Protein AF-A0A1V5W4Y0-F1 (afdb_monomer)

pLDDT: mean 86.11, std 16.87, range [37.19, 98.62]

Radius of gyration: 20.45 Å; Cα contacts (8 Å, |Δi|>4): 404; chains: 1; bounding box: 62×49×59 Å

Foldseek 3Di:
DPPPPPVVVVVVVVVVVVVVVVLVVVLVVPFDDFDPLLVPDDWFKDWAKAWDWDQDPVVRDTDTDIDGPLVCLVSDDLLVLLVLLLVCLPAPQQWDAPDPDQDPVSQRTQHPSCVSNVQGHFLHPSSLVSNCNACVVEPVSNVSSVPRDRDHPPDQWDKHWHTWMWGDDNQKIKIKTWIWIARNVVRFIWIKIKIWIWGQDSSHIYTPDIDIDGDDTPDD

Secondary structure (DSSP, 8-state):
--SSSHHHHHHHHHHHHHHHHHHHHHHHHS-----HHHHH--SEEEEEEEEEEEEETTTTEEEEEEEE-HHHHHH--HHHHHHHHHHHHHH--SEEESSSS--TTS--EEEHHHHHTT--STT-HHHHHHHHHHTTT-HHHHHHHHT-----TTSSEEEEEEEEEEEEETTEEEEEEEEEEEETTTTEEEEEEEEEEEEEETTEEEEEEEEEEE------

Structure (mmCIF, N/CA/C/O backbone):
data_AF-A0A1V5W4Y0-F1
#
_entry.id   AF-A0A1V5W4Y0-F1
#
loop_
_atom_site.group_PDB
_atom_site.id
_atom_site.type_symbol
_atom_site.label_atom_id
_atom_site.label_alt_id
_atom_site.label_comp_id
_atom_site.label_asym_id
_atom_site.label_entity_id
_atom_site.label_seq_id
_atom_site.pdbx_PDB_ins_code
_atom_site.Cartn_x
_atom_site.Cartn_y
_atom_site.Cartn_z
_atom_site.occupancy
_atom_site.B_iso_or_equiv
_atom_site.auth_seq_id
_atom_site.auth_comp_id
_atom_site.auth_asym_id
_atom_site.auth_atom_id
_atom_site.pdbx_PDB_model_num
ATOM 1 N N . MET A 1 1 ? 41.479 29.644 25.446 1.00 44.38 1 MET A N 1
ATOM 2 C CA . MET A 1 1 ? 40.491 29.099 24.484 1.00 44.38 1 MET A CA 1
ATOM 3 C C . MET A 1 1 ? 40.122 27.654 24.845 1.00 44.38 1 MET A C 1
ATOM 5 O O . MET A 1 1 ? 40.657 26.736 24.246 1.00 44.38 1 MET A O 1
ATOM 9 N N . LYS A 1 2 ? 39.262 27.419 25.849 1.00 43.03 2 LYS A N 1
ATOM 10 C CA . LYS A 1 2 ? 38.793 26.055 26.204 1.00 43.03 2 LYS A CA 1
ATOM 11 C C . LYS A 1 2 ? 37.291 25.949 26.533 1.00 43.03 2 LYS A C 1
ATOM 13 O O . LYS A 1 2 ? 36.827 24.865 26.844 1.00 43.03 2 LYS A O 1
ATOM 18 N N . TYR A 1 3 ? 36.520 27.032 26.397 1.00 46.69 3 TYR A N 1
ATOM 19 C CA . TYR A 1 3 ? 35.111 27.073 26.830 1.00 46.69 3 TYR A CA 1
ATOM 20 C C . TYR A 1 3 ? 34.082 27.287 25.706 1.00 46.69 3 TYR A C 1
ATOM 22 O O . TYR A 1 3 ? 32.904 27.445 25.989 1.00 46.69 3 TYR A O 1
ATOM 30 N N . VAL A 1 4 ? 34.485 27.262 24.429 1.00 46.62 4 VAL A N 1
ATOM 31 C CA . VAL A 1 4 ? 33.562 27.534 23.301 1.00 46.62 4 VAL A CA 1
ATOM 32 C C . VAL A 1 4 ? 32.928 26.256 22.719 1.00 46.62 4 VAL A C 1
ATOM 34 O O . VAL A 1 4 ? 31.901 26.323 22.057 1.00 46.62 4 VAL A O 1
ATOM 37 N N . LEU A 1 5 ? 33.470 25.069 23.017 1.00 41.69 5 LEU A N 1
ATOM 38 C CA . LEU A 1 5 ? 33.004 23.798 22.434 1.00 41.69 5 LEU A CA 1
ATOM 39 C C . LEU A 1 5 ? 31.873 23.097 23.212 1.00 41.69 5 LEU A C 1
ATOM 41 O O . LEU A 1 5 ? 31.189 22.252 22.645 1.00 41.69 5 LEU A O 1
ATOM 45 N N . VAL A 1 6 ? 31.626 23.453 24.478 1.00 42.62 6 VAL A N 1
ATOM 46 C CA . VAL A 1 6 ? 30.608 22.777 25.316 1.00 42.62 6 VAL A CA 1
ATOM 47 C C . VAL A 1 6 ? 29.201 23.352 25.093 1.00 42.62 6 VAL A C 1
ATOM 49 O O . VAL A 1 6 ? 28.209 22.635 25.209 1.00 42.62 6 VAL A O 1
ATOM 52 N N . SER A 1 7 ? 29.090 24.618 24.685 1.00 43.78 7 SER A N 1
ATOM 53 C CA . SER A 1 7 ? 27.792 25.290 24.528 1.00 43.78 7 SER A CA 1
ATOM 54 C C . SER A 1 7 ? 27.042 24.896 23.248 1.00 43.78 7 SER A C 1
ATOM 56 O O . SER A 1 7 ? 25.816 24.937 23.224 1.00 43.78 7 SER A O 1
ATOM 58 N N . ILE A 1 8 ? 27.746 24.473 22.191 1.00 44.75 8 ILE A N 1
ATOM 59 C CA . ILE A 1 8 ? 27.121 24.126 20.900 1.00 44.75 8 ILE A CA 1
ATOM 60 C C . ILE A 1 8 ? 26.397 22.770 20.979 1.00 44.75 8 ILE A C 1
ATOM 62 O O . ILE A 1 8 ? 25.312 22.620 20.423 1.00 44.75 8 ILE A O 1
ATOM 66 N N . VAL A 1 9 ? 26.926 21.806 21.741 1.00 45.94 9 VAL A N 1
ATOM 67 C CA . VAL A 1 9 ? 26.310 20.472 21.890 1.00 45.94 9 VAL A CA 1
ATOM 68 C C . VAL A 1 9 ? 24.985 20.544 22.667 1.00 45.94 9 VAL 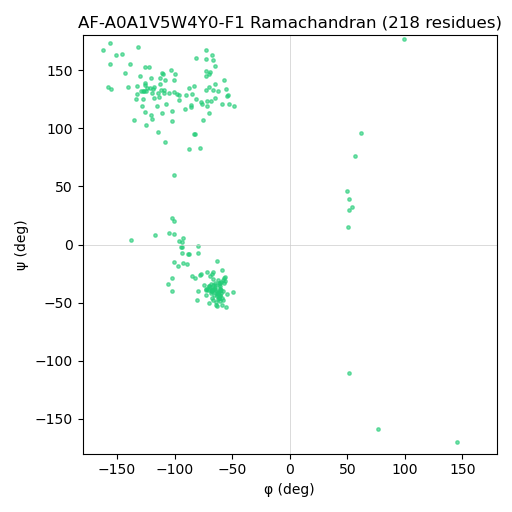A C 1
ATOM 70 O O . VAL A 1 9 ? 24.034 19.835 22.341 1.00 45.94 9 VAL A O 1
ATOM 73 N N . PHE A 1 10 ? 24.876 21.454 23.640 1.00 42.06 10 PHE A N 1
ATOM 74 C C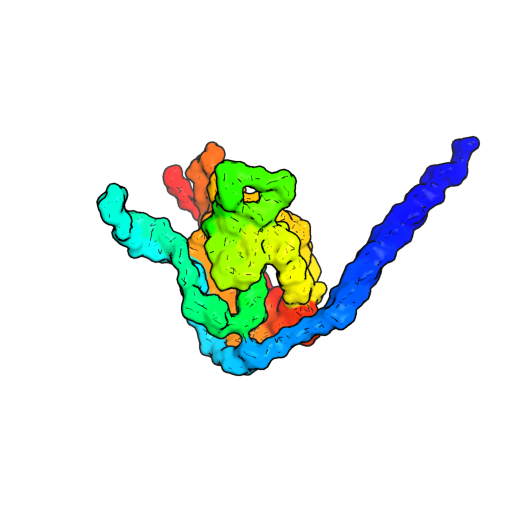A . PHE A 1 10 ? 23.656 21.624 24.437 1.00 42.06 10 PHE A CA 1
ATOM 75 C C . PHE A 1 10 ? 22.508 22.272 23.644 1.00 42.06 10 PHE A C 1
ATOM 77 O O . PHE A 1 10 ? 21.359 21.851 23.771 1.00 42.06 10 PHE A O 1
ATOM 84 N N . PHE A 1 11 ? 22.800 23.246 22.775 1.00 42.38 11 PHE A N 1
ATOM 85 C CA . PHE A 1 11 ? 21.768 23.900 21.959 1.00 42.38 11 PHE A CA 1
ATOM 86 C C . PHE A 1 11 ? 21.197 22.985 20.863 1.00 42.38 11 PHE A C 1
ATOM 88 O O . PHE A 1 11 ? 19.991 23.021 20.614 1.00 42.38 11 PHE A O 1
ATOM 95 N N . VAL A 1 12 ? 22.016 22.113 20.261 1.00 48.22 12 VAL A N 1
ATOM 96 C CA . VAL A 1 12 ? 21.542 21.146 19.250 1.00 48.22 12 VAL A CA 1
ATOM 97 C C . VAL A 1 12 ? 20.634 20.078 19.881 1.00 48.22 12 VAL A C 1
ATOM 99 O O . VAL A 1 12 ? 19.587 19.754 19.318 1.00 48.22 12 VAL A O 1
ATOM 102 N N . GLY A 1 13 ? 20.966 19.592 21.085 1.00 45.94 13 GLY A N 1
ATOM 103 C CA . GLY A 1 13 ? 20.140 18.616 21.809 1.00 45.94 13 GLY A CA 1
ATOM 104 C C . GLY A 1 13 ? 18.767 19.156 22.232 1.00 45.94 13 GLY A C 1
ATOM 105 O O . GLY A 1 13 ? 17.765 18.443 22.155 1.00 45.94 13 GLY A O 1
ATOM 106 N N . ILE A 1 14 ? 18.687 20.432 22.626 1.00 49.59 14 ILE A N 1
ATOM 107 C CA . ILE A 1 14 ? 17.418 21.073 23.010 1.00 49.59 14 ILE A CA 1
ATOM 108 C C . ILE A 1 14 ? 16.536 21.332 21.777 1.00 49.59 14 ILE A C 1
ATOM 110 O O . ILE A 1 14 ? 15.323 21.125 21.842 1.00 49.59 14 ILE A O 1
ATOM 114 N N . ALA A 1 15 ? 17.126 21.726 20.643 1.00 51.34 15 ALA A N 1
ATOM 115 C CA . ALA A 1 15 ? 16.387 22.008 19.412 1.00 51.34 15 ALA A CA 1
ATOM 116 C C . ALA A 1 15 ? 15.765 20.747 18.776 1.00 51.34 15 ALA A C 1
ATOM 118 O O . ALA A 1 15 ? 14.600 20.787 18.373 1.00 51.34 15 ALA A O 1
ATOM 119 N N . CYS A 1 16 ? 16.487 19.615 18.740 1.00 50.47 16 CYS A N 1
ATOM 120 C CA . CYS A 1 16 ? 15.921 18.335 18.281 1.00 50.47 16 CYS A CA 1
ATOM 121 C C . CYS A 1 16 ? 14.748 17.888 19.167 1.00 50.47 16 CYS A C 1
ATOM 123 O O . CYS A 1 16 ? 13.670 17.580 18.662 1.00 50.47 16 CYS A O 1
ATOM 125 N N . ASN A 1 17 ? 14.913 17.967 20.490 1.00 46.47 17 ASN A N 1
ATOM 126 C CA . ASN A 1 17 ? 13.897 17.549 21.459 1.00 46.47 17 ASN A CA 1
ATOM 127 C C . ASN A 1 17 ? 12.634 18.440 21.406 1.00 46.47 17 ASN A C 1
ATOM 129 O O . ASN A 1 17 ? 11.512 17.964 21.556 1.00 46.47 17 ASN A O 1
ATOM 133 N N . GLN A 1 18 ? 12.778 19.743 21.133 1.00 53.84 18 GLN A N 1
ATOM 134 C CA . GLN A 1 18 ? 11.627 20.633 20.931 1.00 53.84 18 GLN A CA 1
ATOM 135 C C . GLN A 1 18 ? 10.869 20.354 19.626 1.00 53.84 18 GLN A C 1
ATOM 137 O O . GLN A 1 18 ? 9.642 20.472 19.607 1.00 53.84 18 GLN A O 1
ATOM 142 N N . ARG A 1 19 ? 11.567 19.982 18.545 1.00 50.72 19 ARG A N 1
ATOM 143 C CA . ARG A 1 19 ? 10.934 19.615 17.269 1.00 50.72 19 ARG A CA 1
ATOM 144 C C . ARG A 1 19 ? 10.147 18.313 17.402 1.00 50.72 19 ARG A C 1
ATOM 146 O O . ARG A 1 19 ? 8.989 18.282 17.003 1.00 50.72 19 ARG A O 1
ATOM 153 N N . GLU A 1 20 ? 10.730 17.296 18.032 1.00 54.22 20 GLU A N 1
ATOM 154 C CA . GLU A 1 20 ? 10.054 16.023 18.320 1.00 54.22 20 GLU A CA 1
ATOM 155 C C . GLU A 1 20 ? 8.817 16.221 19.205 1.00 54.22 20 GLU A C 1
ATOM 157 O O . GLU A 1 20 ? 7.745 15.720 18.877 1.00 54.22 20 GLU A O 1
ATOM 162 N N . ARG A 1 21 ? 8.909 17.039 20.265 1.00 49.28 21 ARG A N 1
ATOM 163 C CA . ARG A 1 21 ? 7.751 17.360 21.120 1.00 49.28 21 ARG A CA 1
ATOM 164 C C . ARG A 1 21 ? 6.663 18.154 20.404 1.00 49.28 21 ARG A C 1
ATOM 166 O O . ARG A 1 21 ? 5.487 17.914 20.656 1.00 49.28 21 ARG A O 1
ATOM 173 N N . LYS A 1 22 ? 7.020 19.097 19.524 1.00 47.84 22 LYS A N 1
ATOM 174 C CA . LYS A 1 22 ? 6.032 19.836 18.719 1.00 47.84 22 LYS A CA 1
ATOM 175 C C . LYS A 1 22 ? 5.313 18.919 17.736 1.00 47.84 22 LYS A C 1
ATOM 177 O O . LYS A 1 22 ? 4.097 19.003 17.640 1.00 47.84 22 LYS A O 1
ATOM 182 N N . VAL A 1 23 ? 6.040 18.032 17.055 1.00 57.44 23 VAL A N 1
ATOM 183 C CA . VAL A 1 23 ? 5.442 17.027 16.163 1.00 57.44 23 VAL A CA 1
ATOM 184 C C . VAL A 1 23 ? 4.531 16.089 16.956 1.00 57.44 23 VAL A C 1
ATOM 186 O O . VAL A 1 23 ? 3.381 15.907 16.574 1.00 57.44 23 VAL A O 1
ATOM 189 N N . ALA A 1 24 ? 4.984 15.586 18.107 1.00 54.28 24 ALA A N 1
ATOM 190 C CA . ALA A 1 24 ? 4.176 14.735 18.978 1.00 54.28 24 ALA A CA 1
ATOM 191 C C . ALA A 1 24 ? 2.901 15.433 19.487 1.00 54.28 24 ALA A C 1
ATOM 193 O O . ALA A 1 24 ? 1.845 14.813 19.512 1.00 54.28 24 ALA A O 1
ATOM 194 N N . ASN A 1 25 ? 2.964 16.720 19.849 1.00 51.91 25 ASN A N 1
ATOM 195 C CA . ASN A 1 25 ? 1.789 17.479 20.293 1.00 51.91 25 ASN A CA 1
ATOM 196 C C . ASN A 1 25 ? 0.809 17.792 19.150 1.00 51.91 25 ASN A C 1
ATOM 198 O O . ASN A 1 25 ? -0.392 17.675 19.358 1.00 51.91 25 ASN A O 1
ATOM 202 N N . ILE A 1 26 ? 1.298 18.126 17.950 1.00 55.09 26 ILE A N 1
ATOM 203 C CA . ILE A 1 26 ? 0.446 18.353 16.7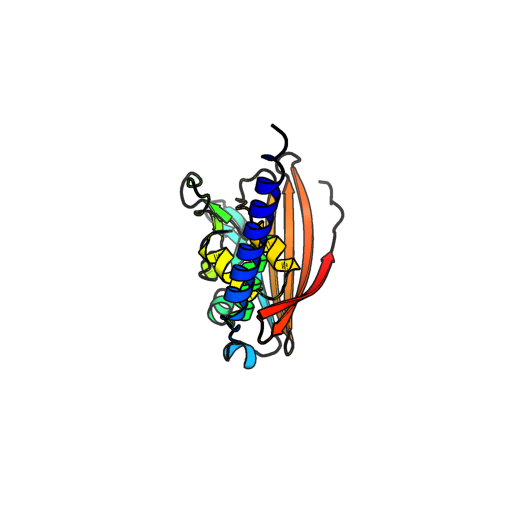67 1.00 55.09 26 ILE A CA 1
ATOM 204 C C . ILE A 1 26 ? -0.273 17.057 16.357 1.00 55.09 26 ILE A C 1
ATOM 206 O O . ILE A 1 26 ? -1.454 17.086 16.017 1.00 55.09 26 ILE A O 1
ATOM 210 N N . LEU A 1 27 ? 0.406 15.909 16.447 1.00 54.53 27 LEU A N 1
ATOM 211 C CA . LEU A 1 27 ? -0.210 14.595 16.231 1.00 54.53 27 LEU A CA 1
ATOM 212 C C . LEU A 1 27 ? -1.237 14.249 17.324 1.00 54.53 27 LEU A C 1
ATOM 214 O O . LEU A 1 27 ? -2.216 13.569 17.043 1.00 54.53 27 LEU A O 1
ATOM 218 N N . ARG A 1 28 ? -1.061 14.752 18.554 1.00 53.19 28 ARG A N 1
ATOM 219 C CA . ARG A 1 28 ? -1.989 14.524 19.676 1.00 53.19 28 ARG A CA 1
ATOM 220 C C . ARG A 1 28 ? -3.262 15.371 19.621 1.00 53.19 28 ARG A C 1
ATOM 222 O O . ARG A 1 28 ? -4.256 14.983 20.228 1.00 53.19 28 ARG A O 1
ATOM 229 N N . GLU A 1 29 ? -3.231 16.527 18.960 1.00 55.72 29 GLU A N 1
ATOM 230 C CA . GLU A 1 29 ? -4.389 17.428 18.844 1.00 55.72 29 GLU A CA 1
ATOM 231 C C . GLU A 1 29 ? -5.360 17.011 17.728 1.00 55.72 29 GLU A C 1
ATOM 233 O O . GLU A 1 29 ? -6.567 17.208 17.862 1.00 55.72 29 GLU A O 1
ATOM 238 N N . ASN A 1 30 ? -4.875 16.351 16.673 1.00 62.25 30 ASN A N 1
ATOM 239 C CA . ASN A 1 30 ? -5.730 15.786 15.630 1.00 62.25 30 ASN A CA 1
ATOM 240 C C . ASN A 1 30 ? -6.169 14.367 16.001 1.00 62.25 30 ASN A C 1
ATOM 242 O O . ASN A 1 30 ? -5.590 13.387 15.538 1.00 62.25 30 ASN A O 1
ATOM 246 N N . LYS A 1 31 ? -7.216 14.256 16.829 1.00 74.81 31 LYS A N 1
ATOM 247 C CA . LYS A 1 31 ? -7.849 12.961 17.116 1.00 74.81 31 LYS A CA 1
ATOM 248 C C . LYS A 1 31 ? -8.249 12.288 15.796 1.00 74.81 31 LYS A C 1
ATOM 250 O O . LYS A 1 31 ? -8.915 12.905 14.960 1.00 74.81 31 LYS A O 1
ATOM 255 N N . PHE A 1 32 ? -7.841 11.036 15.607 1.00 90.19 32 PHE A N 1
ATOM 256 C CA . PHE A 1 32 ? -8.244 10.253 14.447 1.00 90.19 32 PHE A CA 1
ATOM 257 C C . PHE A 1 32 ? -9.767 10.073 14.454 1.00 90.19 32 PHE A C 1
ATOM 259 O O . PHE A 1 32 ? -10.365 9.753 15.486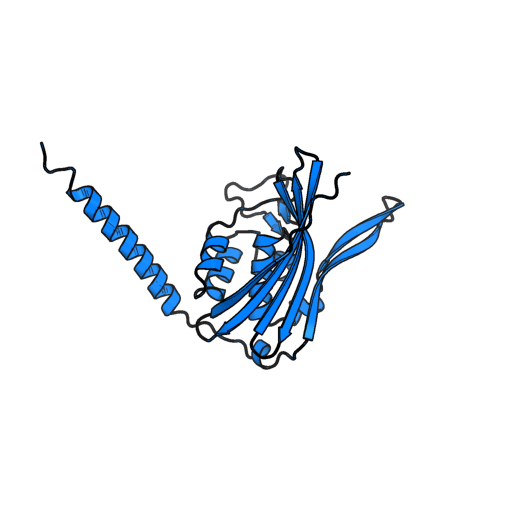 1.00 90.19 32 PHE A O 1
ATOM 266 N N . VAL A 1 33 ? -10.412 10.322 13.314 1.00 92.38 33 VAL A N 1
ATOM 267 C CA . VAL A 1 33 ? -11.872 10.246 13.200 1.00 92.38 33 VAL A CA 1
ATOM 268 C C . VAL A 1 33 ? -12.244 8.946 12.506 1.00 92.38 33 VAL A C 1
ATOM 270 O O . VAL A 1 33 ? -12.099 8.825 11.293 1.00 92.38 33 VAL A O 1
ATOM 273 N N . ILE A 1 34 ? -12.764 7.996 13.284 1.00 93.62 34 ILE A N 1
ATOM 274 C CA . ILE A 1 34 ? -13.310 6.748 12.748 1.00 93.62 34 ILE A CA 1
ATOM 275 C C . ILE A 1 34 ? -14.587 7.060 11.967 1.00 93.62 34 ILE A C 1
ATOM 277 O O . ILE A 1 34 ? -15.542 7.628 12.508 1.00 93.62 34 ILE A O 1
ATOM 281 N N . SER A 1 35 ? -14.617 6.666 10.701 1.00 95.50 35 SER A N 1
ATOM 282 C CA . SER A 1 35 ? -15.727 6.926 9.800 1.00 95.50 35 SER A CA 1
ATOM 283 C C . SER A 1 35 ? -16.948 6.063 10.133 1.00 95.50 35 SER A C 1
ATOM 285 O O . SER A 1 35 ? -16.841 4.887 10.481 1.00 95.50 35 SER A O 1
ATOM 287 N N . GLU A 1 36 ? -18.153 6.616 9.959 1.00 95.06 36 GLU A N 1
ATOM 288 C CA . GLU A 1 36 ? -19.393 5.821 10.038 1.00 95.06 36 GLU A CA 1
ATOM 289 C C . GLU A 1 36 ? -19.403 4.695 9.001 1.00 95.06 36 GLU A C 1
ATOM 291 O O . GLU A 1 36 ? -19.896 3.598 9.249 1.00 95.06 36 GLU A O 1
ATOM 296 N N . LYS A 1 37 ? -18.776 4.941 7.850 1.00 94.38 37 LYS A N 1
ATOM 297 C CA . LYS A 1 37 ? -18.643 3.963 6.777 1.00 94.38 37 LYS A CA 1
ATOM 298 C C . LYS A 1 37 ? -17.891 2.713 7.227 1.00 94.38 37 LYS A C 1
ATOM 300 O O . LYS A 1 37 ? -18.348 1.617 6.944 1.00 94.38 37 LYS A O 1
ATOM 305 N N . TRP A 1 38 ? -16.801 2.875 7.974 1.00 94.25 38 TRP A N 1
ATOM 306 C CA . TRP A 1 38 ? -16.052 1.763 8.554 1.00 94.25 38 TRP A CA 1
ATOM 307 C C . TRP A 1 38 ? -16.866 0.964 9.577 1.00 94.25 38 TRP A C 1
ATOM 309 O O . TRP A 1 38 ? -16.805 -0.268 9.602 1.00 94.25 38 TRP A O 1
ATOM 319 N N . LYS A 1 39 ? -17.658 1.658 10.405 1.00 92.25 39 LYS A N 1
ATOM 320 C CA . LYS A 1 39 ? -18.517 1.026 11.422 1.00 92.25 39 LYS A CA 1
ATOM 321 C C . LYS A 1 39 ? -19.619 0.170 10.796 1.00 92.25 39 LYS A C 1
ATOM 323 O O . LYS A 1 39 ? -19.982 -0.852 11.368 1.00 92.25 39 LYS A O 1
ATOM 328 N N . MET A 1 40 ? -20.138 0.589 9.642 1.00 91.69 40 MET A N 1
ATOM 329 C CA . MET A 1 40 ? -21.180 -0.122 8.893 1.00 91.69 40 MET A CA 1
ATOM 330 C C . MET A 1 40 ? -20.629 -1.165 7.909 1.00 91.69 40 MET A C 1
ATOM 332 O O . MET A 1 40 ? -21.410 -1.895 7.307 1.00 91.69 40 MET A O 1
ATOM 336 N N . GLU A 1 41 ? -19.312 -1.219 7.697 1.00 91.31 41 GLU A N 1
ATOM 337 C CA . GLU A 1 41 ? -18.701 -2.124 6.723 1.00 91.31 41 GLU A CA 1
ATOM 338 C C . GLU A 1 41 ? -18.760 -3.576 7.211 1.00 91.31 41 GLU A C 1
ATOM 340 O O . GLU A 1 41 ? -18.192 -3.919 8.257 1.00 91.31 41 GLU A O 1
ATOM 345 N N . GLU A 1 42 ? -19.439 -4.415 6.429 1.00 92.12 42 GLU A N 1
ATOM 346 C CA . GLU A 1 42 ? -19.588 -5.845 6.684 1.00 92.12 42 GLU A CA 1
ATOM 347 C C . GLU A 1 42 ? -18.258 -6.601 6.561 1.00 92.12 42 GLU A C 1
ATOM 349 O O . GLU A 1 42 ? -17.315 -6.164 5.897 1.00 92.12 42 GLU A O 1
ATOM 354 N N . ASP A 1 43 ? -18.200 -7.773 7.192 1.00 95.69 43 ASP A N 1
ATOM 355 C CA . ASP A 1 43 ? -17.057 -8.673 7.076 1.00 95.69 43 ASP A CA 1
ATOM 356 C C . ASP A 1 43 ? -17.022 -9.281 5.672 1.00 95.69 43 ASP A C 1
ATOM 358 O O . ASP A 1 43 ? -17.892 -10.061 5.285 1.00 95.69 43 ASP A O 1
ATOM 362 N N . THR A 1 44 ? -16.007 -8.919 4.896 1.00 96.69 44 THR A N 1
ATOM 363 C CA . THR A 1 44 ? -15.864 -9.350 3.506 1.00 96.69 44 THR A CA 1
ATOM 364 C C . THR A 1 44 ? -14.432 -9.143 3.022 1.00 96.69 44 THR A C 1
ATOM 366 O O . THR A 1 44 ? -13.631 -8.458 3.665 1.00 96.69 44 THR A O 1
ATOM 369 N N . ILE A 1 45 ? -14.104 -9.732 1.876 1.00 97.50 45 ILE A N 1
ATOM 370 C CA . ILE A 1 45 ? -12.817 -9.579 1.206 1.00 97.50 45 ILE A CA 1
ATOM 371 C C . ILE A 1 45 ? -13.012 -8.971 -0.177 1.00 97.50 45 ILE A C 1
ATOM 373 O O . ILE A 1 45 ? -13.789 -9.463 -0.994 1.00 97.50 45 ILE A O 1
ATOM 377 N N . TYR A 1 46 ? -12.237 -7.932 -0.460 1.00 97.88 46 TYR A N 1
ATOM 378 C CA . TYR A 1 46 ? -12.180 -7.313 -1.772 1.00 97.88 46 TYR A CA 1
ATOM 379 C C . TYR A 1 46 ? -10.807 -7.536 -2.384 1.00 97.88 46 TYR A C 1
ATOM 381 O O . TYR A 1 46 ? -9.781 -7.190 -1.796 1.00 97.88 46 TYR A O 1
ATOM 389 N N . THR A 1 47 ? -10.788 -8.076 -3.602 1.00 98.12 47 THR A N 1
ATOM 390 C CA . THR A 1 47 ? -9.619 -7.934 -4.472 1.00 98.12 47 THR A CA 1
ATOM 391 C C . THR A 1 47 ? -9.643 -6.518 -5.035 1.00 98.12 47 THR A C 1
ATOM 393 O O . THR A 1 47 ? -10.626 -6.107 -5.658 1.00 98.12 47 THR A O 1
ATOM 396 N N . VAL A 1 48 ? -8.584 -5.763 -4.758 1.00 97.62 48 VAL A N 1
ATOM 397 C CA . VAL A 1 48 ? -8.497 -4.328 -5.052 1.00 97.62 48 VAL A CA 1
ATOM 398 C C . VAL A 1 48 ? -7.653 -4.070 -6.281 1.00 97.62 48 VAL A C 1
ATOM 400 O O . VAL A 1 48 ? -8.006 -3.218 -7.086 1.00 97.62 48 VAL A O 1
ATOM 403 N N . LEU A 1 49 ? -6.553 -4.798 -6.428 1.00 96.94 49 LEU A N 1
ATOM 404 C CA . LEU A 1 49 ? -5.649 -4.671 -7.558 1.00 96.94 49 LEU A CA 1
ATOM 405 C C . LEU A 1 49 ? -5.178 -6.062 -7.964 1.00 96.94 49 LEU A C 1
ATOM 407 O O . LEU A 1 49 ? -4.874 -6.882 -7.099 1.00 96.94 49 LEU A O 1
ATOM 411 N N . TYR A 1 50 ? -5.174 -6.344 -9.262 1.00 95.62 50 TYR A N 1
ATOM 412 C CA . TYR A 1 50 ? -4.827 -7.654 -9.805 1.00 95.62 50 TYR A CA 1
ATOM 413 C C . TYR A 1 50 ? -4.336 -7.538 -11.248 1.00 95.62 50 TYR A C 1
ATOM 415 O O . TYR A 1 50 ? -4.679 -6.589 -11.953 1.00 95.62 50 TYR A O 1
ATOM 423 N N . LEU A 1 51 ? -3.542 -8.514 -11.688 1.00 91.69 51 LEU A N 1
ATOM 424 C CA . LEU A 1 51 ? -3.190 -8.672 -13.097 1.00 91.69 51 LEU A CA 1
ATOM 425 C C . LEU A 1 51 ? -4.361 -9.290 -13.865 1.00 91.69 51 LEU A C 1
ATOM 427 O O . LEU A 1 51 ? -4.829 -10.386 -13.554 1.00 91.69 51 LEU A O 1
ATOM 431 N N . GLU A 1 52 ? -4.815 -8.583 -14.887 1.00 90.12 52 GLU A N 1
ATOM 432 C CA . GLU A 1 52 ? -5.847 -9.002 -15.820 1.00 90.12 52 GLU A CA 1
ATOM 433 C C . GLU A 1 52 ? -5.219 -9.281 -17.187 1.00 90.12 52 GLU A C 1
ATOM 435 O O . GLU A 1 52 ? -4.432 -8.488 -17.704 1.00 90.12 52 GLU A O 1
ATOM 440 N N . LYS A 1 53 ? -5.576 -10.415 -17.795 1.00 88.94 53 LYS A N 1
ATOM 441 C CA . LYS A 1 53 ? -5.164 -10.742 -19.162 1.00 88.94 53 LYS A CA 1
ATOM 442 C C . LYS A 1 53 ? -6.139 -10.121 -20.144 1.00 88.94 53 LYS A C 1
ATOM 444 O O . LYS A 1 53 ? -7.316 -10.479 -20.149 1.00 88.94 53 LYS A O 1
ATOM 449 N N . LYS A 1 54 ? -5.644 -9.227 -20.995 1.00 89.56 54 LYS A N 1
ATOM 450 C CA . LYS A 1 54 ? -6.446 -8.530 -21.995 1.00 89.56 54 LYS A CA 1
ATOM 451 C C . LYS A 1 54 ? -5.813 -8.671 -23.373 1.00 89.56 54 LYS A C 1
ATOM 453 O O . LYS A 1 54 ? -4.616 -8.458 -23.535 1.00 89.56 54 LYS A O 1
ATOM 458 N N . TRP A 1 55 ? -6.630 -9.033 -24.358 1.00 89.62 55 TRP A N 1
ATOM 459 C CA . TRP A 1 55 ? -6.212 -9.033 -25.756 1.00 89.62 55 TRP A CA 1
ATOM 460 C C . TRP A 1 55 ? -5.921 -7.602 -26.207 1.00 89.62 55 TRP A C 1
ATOM 462 O O . TRP A 1 55 ? -6.779 -6.724 -26.072 1.00 89.62 55 TRP A O 1
ATOM 472 N N . ASP A 1 56 ? -4.729 -7.394 -26.749 1.00 90.69 56 ASP A N 1
ATOM 473 C CA . ASP A 1 56 ? -4.313 -6.161 -27.390 1.00 90.69 56 ASP A CA 1
ATOM 474 C C . ASP A 1 56 ? -4.371 -6.343 -28.910 1.00 90.69 56 ASP A C 1
ATOM 476 O O . ASP A 1 56 ? -3.675 -7.174 -29.498 1.00 90.69 56 ASP A O 1
ATOM 480 N N . SER A 1 57 ? -5.258 -5.586 -29.556 1.00 90.75 57 SER A N 1
ATOM 481 C CA . SER A 1 57 ? -5.480 -5.693 -30.997 1.00 90.75 57 SER A CA 1
ATOM 482 C C . SER A 1 57 ? -4.340 -5.127 -31.838 1.00 90.75 57 SER A C 1
ATOM 484 O O . SER A 1 57 ? -4.223 -5.525 -32.992 1.00 90.75 57 SER A O 1
ATOM 486 N N . GLU A 1 58 ? -3.542 -4.204 -31.295 1.00 92.25 58 GLU A N 1
ATOM 487 C CA . GLU A 1 58 ? -2.421 -3.582 -32.009 1.00 92.25 58 GLU A CA 1
ATOM 488 C C . GLU A 1 58 ? -1.199 -4.502 -32.015 1.00 92.25 58 GLU A C 1
ATOM 490 O O . GLU A 1 58 ? -0.527 -4.634 -33.037 1.00 92.25 58 GLU A O 1
ATOM 495 N N . LEU A 1 59 ? -0.937 -5.182 -30.896 1.00 91.50 59 LEU A N 1
ATOM 496 C CA . LEU A 1 59 ? 0.168 -6.137 -30.778 1.00 91.50 59 LEU A CA 1
ATOM 497 C C . LEU A 1 59 ? -0.195 -7.559 -31.225 1.00 91.50 59 LEU A C 1
ATOM 499 O O . LEU A 1 59 ? 0.694 -8.401 -31.333 1.00 91.50 59 LEU A O 1
ATOM 503 N N . HIS A 1 60 ? -1.476 -7.825 -31.503 1.00 92.44 60 HIS A N 1
ATOM 504 C CA . HIS A 1 60 ? -1.998 -9.160 -31.808 1.00 92.44 60 HIS A CA 1
ATOM 505 C C . HIS A 1 60 ? -1.605 -10.212 -30.755 1.00 92.44 60 HIS A C 1
ATOM 507 O O . HIS A 1 60 ? -1.297 -11.357 -31.094 1.00 92.44 60 HIS A O 1
ATOM 513 N N . ASP A 1 61 ? -1.622 -9.825 -29.478 1.00 93.12 61 ASP A N 1
ATOM 514 C CA . ASP A 1 61 ? -1.236 -10.692 -28.364 1.00 93.12 61 ASP A CA 1
ATOM 515 C C . ASP A 1 61 ? -2.066 -10.399 -27.102 1.00 93.12 61 ASP A C 1
ATOM 517 O O . ASP A 1 61 ? -2.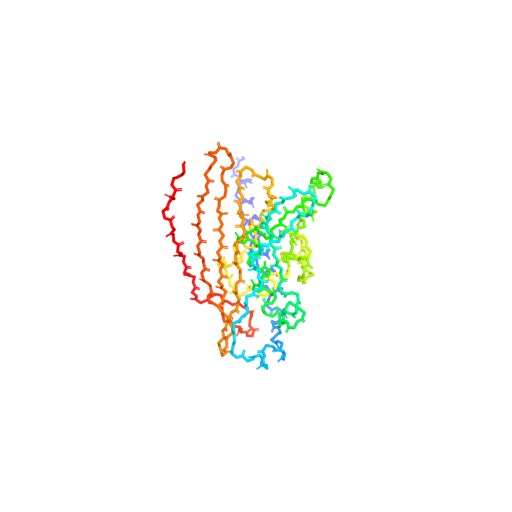738 -9.375 -26.986 1.00 93.12 61 ASP A O 1
ATOM 521 N N . THR A 1 62 ? -2.041 -11.314 -26.134 1.00 89.31 62 THR A N 1
ATOM 522 C CA . THR A 1 62 ? -2.645 -11.117 -24.812 1.00 89.31 62 THR A CA 1
ATOM 523 C C . THR A 1 62 ? -1.623 -10.531 -23.851 1.00 89.31 62 THR A C 1
ATOM 525 O O . THR A 1 62 ? -0.649 -11.190 -23.492 1.00 89.31 62 THR A O 1
ATOM 528 N N . LEU A 1 63 ? -1.886 -9.321 -23.366 1.00 88.19 63 LEU A N 1
ATOM 529 C CA . LEU A 1 63 ? -1.039 -8.642 -22.393 1.00 88.19 63 LEU A CA 1
ATOM 530 C C . LEU A 1 63 ? -1.606 -8.788 -20.982 1.00 88.19 63 LEU A C 1
ATOM 532 O O . LEU A 1 63 ? -2.821 -8.797 -20.774 1.00 88.19 63 LEU A O 1
ATOM 536 N N . GLU A 1 64 ? -0.715 -8.868 -19.999 1.00 86.12 64 GLU A N 1
ATOM 537 C CA . GLU A 1 64 ? -1.078 -8.717 -18.592 1.00 86.12 64 GLU A CA 1
ATOM 538 C C . GLU A 1 64 ? -1.065 -7.232 -18.238 1.00 86.12 64 GLU A C 1
ATOM 540 O O . GLU A 1 64 ? -0.040 -6.560 -18.354 1.00 86.12 64 GLU A O 1
ATOM 545 N N . LYS A 1 65 ? -2.215 -6.719 -17.807 1.00 86.50 65 LYS A N 1
ATOM 546 C CA . LYS A 1 65 ? -2.378 -5.348 -17.340 1.00 86.50 65 LYS A CA 1
ATOM 547 C C . LYS A 1 65 ? -2.797 -5.358 -15.880 1.00 86.50 65 LYS A C 1
ATOM 549 O O . LYS A 1 65 ? -3.683 -6.103 -15.479 1.00 86.50 65 LYS A O 1
ATOM 554 N N . ILE A 1 66 ? -2.177 -4.501 -15.086 1.00 90.12 66 ILE A N 1
ATOM 555 C CA . ILE A 1 66 ? -2.614 -4.234 -13.720 1.00 90.12 66 ILE A CA 1
ATOM 556 C C . ILE A 1 66 ? -3.921 -3.429 -13.733 1.00 90.12 66 ILE A C 1
ATOM 558 O O . ILE A 1 66 ? -4.017 -2.360 -14.339 1.00 90.12 66 ILE A O 1
ATOM 562 N N . THR A 1 67 ? -4.940 -3.967 -13.074 1.00 93.25 67 THR A N 1
ATOM 563 C CA . THR A 1 67 ? -6.293 -3.407 -13.017 1.00 93.25 67 THR A CA 1
ATOM 564 C C . THR A 1 67 ? -6.666 -3.129 -11.562 1.00 93.25 67 THR A C 1
ATOM 566 O O . THR A 1 67 ? -6.305 -3.891 -10.663 1.00 93.25 67 THR A O 1
ATOM 569 N N . VAL A 1 68 ? -7.397 -2.035 -11.326 1.00 95.94 68 VAL A N 1
ATOM 570 C CA . VAL A 1 68 ? -7.937 -1.649 -10.014 1.00 95.94 68 VAL A CA 1
ATOM 571 C C . VAL A 1 68 ? -9.452 -1.856 -9.993 1.00 95.94 68 VAL A C 1
ATOM 573 O O . VAL A 1 68 ? -10.150 -1.595 -10.969 1.00 95.94 68 VAL A O 1
ATOM 576 N N . ASN A 1 69 ? -9.978 -2.330 -8.867 1.00 96.81 69 ASN A N 1
ATOM 577 C CA . ASN A 1 69 ? -11.409 -2.435 -8.609 1.00 96.81 69 ASN A CA 1
ATOM 578 C C . ASN A 1 69 ? -11.984 -1.060 -8.233 1.00 96.81 69 ASN A C 1
ATOM 580 O O . ASN A 1 69 ? -12.135 -0.733 -7.053 1.00 96.81 69 ASN A O 1
ATOM 584 N N . ASP A 1 70 ? -12.301 -0.253 -9.244 1.00 93.88 70 ASP A N 1
ATOM 585 C CA . ASP A 1 70 ? -12.776 1.121 -9.052 1.00 93.88 70 ASP A CA 1
ATOM 586 C C . ASP A 1 70 ? -14.093 1.202 -8.269 1.00 93.88 70 ASP A C 1
ATOM 588 O O . ASP A 1 70 ? -14.277 2.135 -7.485 1.00 93.88 70 ASP A O 1
ATOM 592 N N . ILE A 1 71 ? -14.981 0.209 -8.416 1.00 95.31 71 ILE A N 1
ATOM 593 C CA . ILE A 1 71 ? -16.237 0.138 -7.652 1.00 95.31 71 ILE A CA 1
ATOM 594 C C . ILE A 1 71 ? -15.909 0.110 -6.161 1.00 95.31 71 ILE A C 1
ATOM 596 O O . ILE A 1 71 ? -16.396 0.950 -5.405 1.00 95.31 71 ILE A O 1
ATOM 600 N N . TYR A 1 72 ? -15.027 -0.805 -5.747 1.00 96.25 72 TYR A N 1
ATOM 601 C CA . TYR A 1 72 ? -14.624 -0.877 -4.351 1.00 96.25 72 TYR A CA 1
ATOM 602 C C . TYR A 1 72 ? -13.887 0.387 -3.902 1.00 96.25 72 TYR A C 1
ATOM 604 O O . TYR A 1 72 ? -14.171 0.894 -2.825 1.00 96.25 72 TYR A O 1
ATOM 612 N N . ILE A 1 73 ? -12.986 0.956 -4.707 1.00 96.19 73 ILE A N 1
ATOM 613 C CA . ILE A 1 73 ? -12.275 2.191 -4.331 1.00 96.19 73 ILE A CA 1
ATOM 614 C C . ILE A 1 73 ? -13.247 3.355 -4.074 1.00 96.19 73 ILE A C 1
ATOM 616 O O . ILE A 1 73 ? -13.066 4.124 -3.124 1.00 96.19 73 ILE A O 1
ATOM 620 N N . GLN A 1 74 ? -14.312 3.482 -4.863 1.00 95.00 74 GLN A N 1
ATOM 621 C CA . GLN A 1 74 ? -15.347 4.494 -4.643 1.00 95.00 74 GLN A CA 1
ATOM 622 C C . GLN A 1 74 ? -16.146 4.212 -3.361 1.00 95.00 74 GLN A C 1
ATOM 624 O O . GLN A 1 74 ? -16.445 5.126 -2.583 1.00 95.00 74 GLN A O 1
ATOM 629 N N . THR A 1 75 ? -16.438 2.939 -3.087 1.00 94.81 75 THR A N 1
ATOM 630 C CA . THR A 1 75 ? -17.235 2.516 -1.933 1.00 94.81 75 THR A CA 1
ATOM 631 C C . THR A 1 75 ? -16.419 2.141 -0.696 1.00 94.81 75 THR A C 1
ATOM 633 O O . THR A 1 75 ? -17.028 1.829 0.315 1.00 94.81 75 THR A O 1
ATOM 636 N N . ALA A 1 76 ? -15.093 2.250 -0.694 1.00 96.25 76 ALA A N 1
ATOM 637 C CA . ALA A 1 76 ? -14.257 1.934 0.464 1.00 96.25 76 ALA A CA 1
ATOM 638 C C . ALA A 1 76 ? -14.392 2.994 1.570 1.00 96.25 76 ALA A C 1
ATOM 640 O O . ALA A 1 76 ? -14.634 4.181 1.292 1.00 96.25 76 ALA A O 1
ATOM 641 N N . SER A 1 77 ? -14.238 2.578 2.828 1.00 97.06 77 SER A N 1
ATOM 642 C CA . SER A 1 77 ? -14.063 3.490 3.963 1.00 97.06 77 SER A CA 1
ATOM 643 C C . SER A 1 77 ? -12.744 4.276 3.844 1.00 97.06 77 SER A C 1
ATOM 645 O O . SER A 1 77 ? -11.799 3.802 3.204 1.00 97.06 77 SER A O 1
ATOM 647 N N . PRO A 1 78 ? -12.643 5.485 4.426 1.00 97.12 78 PRO A N 1
ATOM 648 C CA . PRO A 1 78 ? -11.372 6.200 4.547 1.00 97.12 78 PRO A CA 1
ATOM 649 C C . PRO A 1 78 ? -10.242 5.332 5.120 1.00 97.12 78 PRO A C 1
ATOM 651 O O . PRO A 1 78 ? -9.135 5.345 4.593 1.00 97.12 78 PRO A O 1
ATOM 654 N N . GLU A 1 79 ? -10.534 4.512 6.126 1.00 97.50 79 GLU A N 1
ATOM 655 C CA . GLU A 1 79 ? -9.594 3.602 6.778 1.00 97.50 79 GLU A CA 1
ATOM 656 C C . GLU A 1 79 ? -9.022 2.572 5.802 1.00 97.50 79 GLU A C 1
ATOM 658 O O . GLU A 1 79 ? -7.802 2.415 5.703 1.00 97.50 79 GLU A O 1
ATOM 663 N N . ALA A 1 80 ? -9.891 1.918 5.026 1.00 97.94 80 ALA A N 1
ATOM 664 C CA . ALA A 1 80 ? -9.465 1.010 3.969 1.00 97.94 80 ALA A CA 1
ATOM 665 C C . ALA A 1 80 ? -8.601 1.737 2.928 1.00 97.94 80 ALA A C 1
ATOM 667 O O . ALA A 1 80 ? -7.567 1.215 2.511 1.00 97.94 80 ALA A O 1
ATOM 668 N N . LYS A 1 81 ? -8.975 2.964 2.541 1.00 98.06 81 LYS A N 1
ATOM 669 C CA . LYS A 1 81 ? -8.189 3.776 1.601 1.00 98.06 81 LYS A CA 1
ATOM 670 C C . LYS A 1 81 ? -6.799 4.101 2.141 1.00 98.06 81 LYS A C 1
ATOM 672 O O . LYS A 1 81 ? -5.841 3.998 1.384 1.00 98.06 81 LYS A O 1
ATOM 677 N N . TYR A 1 82 ? -6.659 4.447 3.421 1.00 98.25 82 TYR A N 1
ATOM 678 C CA . TYR A 1 82 ? -5.351 4.704 4.035 1.00 98.25 82 TYR A CA 1
ATOM 679 C C . TYR A 1 82 ? -4.460 3.457 4.023 1.00 98.25 82 TYR A C 1
ATOM 681 O O . TYR A 1 82 ? -3.287 3.538 3.661 1.00 98.25 82 TYR A O 1
ATOM 689 N N . ILE A 1 83 ? -5.028 2.290 4.336 1.00 98.44 83 ILE A N 1
ATOM 690 C CA . ILE A 1 83 ? -4.325 1.000 4.283 1.00 98.44 83 ILE A CA 1
ATOM 691 C C . ILE A 1 83 ? -3.875 0.665 2.854 1.00 98.44 83 ILE A C 1
ATOM 693 O O . ILE A 1 83 ? -2.746 0.218 2.643 1.00 98.44 83 ILE A O 1
ATOM 697 N N . LEU A 1 84 ? -4.719 0.925 1.856 1.00 98.38 84 LEU A N 1
ATOM 698 C CA . LEU A 1 84 ? -4.368 0.744 0.446 1.00 98.38 84 LEU A CA 1
ATOM 699 C C . LEU A 1 84 ? -3.322 1.760 -0.033 1.00 98.38 84 LEU A C 1
ATOM 701 O O . LEU A 1 84 ? -2.424 1.401 -0.794 1.00 98.38 84 LEU A O 1
ATOM 705 N N . GLY A 1 85 ? -3.382 3.000 0.453 1.00 97.56 85 GLY A N 1
ATOM 706 C CA . GLY A 1 85 ? -2.344 4.004 0.231 1.00 97.56 85 GLY A CA 1
ATOM 707 C C . GLY A 1 85 ? -0.992 3.526 0.757 1.00 97.56 85 GLY A C 1
ATOM 708 O O . GLY 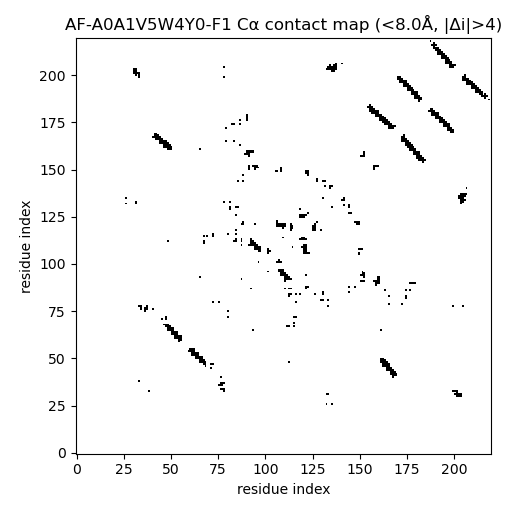A 1 85 ? -0.005 3.545 0.024 1.00 97.56 85 GLY A O 1
ATOM 709 N N . TYR A 1 86 ? -0.955 2.972 1.972 1.00 97.75 86 TYR A N 1
ATOM 710 C CA . TYR A 1 86 ? 0.256 2.370 2.533 1.00 97.75 86 TYR A CA 1
ATOM 711 C C . TYR A 1 86 ? 0.776 1.190 1.693 1.00 97.75 86 TYR A C 1
ATOM 713 O O . TYR A 1 86 ? 1.981 1.078 1.467 1.00 97.75 86 TYR A O 1
ATOM 721 N N . ALA A 1 87 ? -0.111 0.351 1.143 1.00 97.06 87 ALA A N 1
ATOM 722 C CA . ALA A 1 87 ? 0.283 -0.741 0.247 1.00 97.06 87 ALA A CA 1
ATOM 723 C C . ALA A 1 87 ? 1.091 -0.251 -0.974 1.00 97.06 87 ALA A C 1
ATOM 725 O O . ALA A 1 87 ? 1.990 -0.952 -1.445 1.00 97.06 87 ALA A O 1
ATOM 726 N N . SER A 1 88 ? 0.819 0.967 -1.456 1.00 94.25 88 SER A N 1
ATOM 727 C CA . SER A 1 88 ? 1.537 1.566 -2.587 1.00 94.25 88 SER A CA 1
ATOM 728 C C . SER A 1 88 ? 3.007 1.904 -2.287 1.00 94.25 88 SER A C 1
ATOM 730 O O . SER A 1 88 ? 3.821 1.914 -3.215 1.00 94.25 88 SER A O 1
ATOM 732 N N . ILE A 1 89 ? 3.363 2.134 -1.013 1.00 94.12 89 ILE A N 1
ATOM 733 C CA . ILE A 1 89 ? 4.760 2.304 -0.574 1.00 94.12 89 ILE A CA 1
ATOM 734 C C . ILE A 1 89 ? 5.517 0.987 -0.734 1.00 94.12 89 ILE A C 1
ATOM 736 O O . ILE A 1 89 ? 6.676 0.975 -1.137 1.00 94.12 89 ILE A O 1
ATOM 740 N N . LEU A 1 90 ? 4.856 -0.128 -0.426 1.00 93.62 90 LEU A N 1
ATOM 741 C CA . LEU A 1 90 ? 5.493 -1.438 -0.385 1.00 93.62 90 LEU A CA 1
ATOM 742 C C . LEU A 1 90 ? 5.652 -2.052 -1.778 1.00 93.62 90 LEU A C 1
ATOM 744 O O . LEU A 1 90 ? 6.716 -2.570 -2.110 1.00 93.62 90 LEU A O 1
ATOM 748 N N . ALA A 1 91 ? 4.587 -2.037 -2.580 1.00 90.19 91 ALA A N 1
ATOM 749 C CA . ALA A 1 91 ? 4.468 -2.951 -3.714 1.00 90.19 91 ALA A CA 1
ATOM 750 C C . ALA A 1 91 ? 4.807 -2.353 -5.083 1.00 90.19 91 ALA A C 1
ATOM 752 O O . ALA A 1 91 ? 4.989 -3.126 -6.015 1.00 90.19 91 ALA A O 1
ATOM 753 N N . GLY A 1 92 ? 4.887 -1.023 -5.223 1.00 82.38 92 GLY A N 1
ATOM 754 C CA . GLY A 1 92 ? 4.993 -0.375 -6.538 1.00 82.38 92 GLY A CA 1
ATOM 755 C C . GLY A 1 92 ? 3.758 -0.671 -7.401 1.00 82.38 92 GLY A C 1
ATOM 756 O O . GLY A 1 92 ? 3.638 -1.718 -8.030 1.00 82.38 92 GLY A O 1
ATOM 757 N N . THR A 1 93 ? 2.789 0.242 -7.411 1.00 85.38 93 THR A N 1
ATOM 758 C CA . THR A 1 93 ? 1.459 0.006 -8.013 1.00 85.38 93 THR A CA 1
ATOM 759 C C . THR A 1 93 ? 1.348 0.630 -9.399 1.00 85.38 93 THR A C 1
ATOM 761 O O . THR A 1 93 ? 0.508 1.497 -9.619 1.00 85.38 93 THR A O 1
ATOM 764 N N . ASP A 1 94 ? 2.229 0.191 -10.303 1.00 87.56 94 ASP A N 1
ATOM 765 C CA . ASP A 1 94 ? 2.361 0.693 -11.680 1.00 87.56 94 ASP A CA 1
ATOM 766 C C . ASP A 1 94 ? 2.610 2.208 -11.730 1.00 87.56 94 ASP A C 1
ATOM 768 O O . ASP A 1 94 ? 1.705 3.019 -11.932 1.00 87.56 94 ASP A O 1
ATOM 772 N N . CYS A 1 95 ? 3.854 2.584 -11.422 1.00 90.69 95 CYS A N 1
ATOM 773 C CA . CYS A 1 95 ? 4.253 3.964 -11.170 1.00 90.69 95 CYS A CA 1
ATOM 774 C C . CYS A 1 95 ? 5.099 4.537 -12.316 1.00 90.69 95 CYS A C 1
ATOM 776 O O . CYS A 1 95 ? 6.201 4.046 -12.587 1.00 90.69 95 CYS A O 1
ATOM 778 N N . TRP A 1 96 ? 4.619 5.626 -12.919 1.00 89.81 96 TRP A N 1
ATOM 779 C CA . TRP A 1 96 ? 5.223 6.301 -14.070 1.00 89.81 96 TRP A CA 1
ATOM 780 C C . TRP A 1 96 ? 5.366 7.803 -13.836 1.00 89.81 96 TRP A C 1
ATOM 782 O O . TRP A 1 96 ? 4.534 8.434 -13.179 1.00 89.81 96 TRP A O 1
ATOM 792 N N . TRP A 1 97 ? 6.441 8.390 -14.359 1.00 90.44 97 TRP A N 1
ATOM 793 C CA . TRP A 1 97 ? 6.621 9.838 -14.309 1.00 90.44 97 TRP A CA 1
ATOM 794 C C . TRP A 1 97 ? 5.565 10.524 -15.175 1.00 90.44 97 TRP A C 1
ATOM 796 O O . TRP A 1 97 ? 5.344 10.143 -16.323 1.00 90.44 97 TRP A O 1
ATOM 806 N N . GLN A 1 98 ? 4.921 11.556 -14.637 1.00 87.06 98 GLN A N 1
ATOM 807 C CA . GLN A 1 98 ? 4.116 12.465 -15.442 1.00 87.06 98 GLN A CA 1
ATOM 808 C C . GLN A 1 98 ? 5.064 13.379 -16.225 1.00 87.06 98 GLN A C 1
ATOM 810 O O . GLN A 1 98 ? 5.690 14.270 -15.645 1.00 87.06 98 GLN A O 1
ATOM 815 N N . GLY A 1 99 ? 5.165 13.144 -17.533 1.00 83.31 99 GLY A N 1
ATOM 816 C CA . GLY A 1 99 ? 6.127 13.798 -18.423 1.00 83.31 99 GLY A CA 1
ATOM 817 C C . GLY A 1 99 ? 7.357 12.930 -18.703 1.00 83.31 99 GLY A C 1
ATOM 818 O O . GLY A 1 99 ? 7.491 11.828 -18.179 1.00 83.31 99 GLY A O 1
ATOM 819 N N . GLU A 1 100 ? 8.261 13.422 -19.551 1.00 80.50 100 GLU A N 1
ATOM 820 C CA . GLU A 1 100 ? 9.429 12.645 -20.003 1.00 80.50 100 GLU A CA 1
ATOM 821 C C . GLU A 1 100 ? 10.462 12.395 -18.894 1.00 80.50 100 GLU A C 1
ATOM 823 O O . GLU A 1 100 ? 11.197 11.410 -18.941 1.00 80.50 100 GLU A O 1
ATOM 828 N N . VAL A 1 101 ? 10.528 13.282 -17.892 1.00 83.31 101 VAL A N 1
ATOM 829 C CA . VAL A 1 101 ? 11.537 13.244 -16.826 1.00 83.31 101 VAL A CA 1
ATOM 830 C C . VAL A 1 101 ? 10.939 13.557 -15.446 1.00 83.31 101 VAL A C 1
ATOM 832 O O . VAL A 1 101 ? 9.915 14.245 -15.349 1.00 83.31 101 VAL A O 1
ATOM 835 N N . PRO A 1 102 ? 11.573 13.089 -14.352 1.00 87.69 102 PRO A N 1
ATOM 836 C CA . PRO A 1 102 ? 11.235 13.532 -13.003 1.00 87.69 102 PRO A CA 1
ATOM 837 C C . PRO A 1 102 ? 11.367 15.055 -12.872 1.00 87.69 102 PRO A C 1
ATOM 839 O O . PRO A 1 102 ? 12.307 15.649 -13.404 1.00 87.69 102 PRO A O 1
ATOM 842 N N . ASN A 1 103 ? 10.457 15.689 -12.132 1.00 87.25 103 ASN A N 1
ATOM 843 C CA . ASN A 1 103 ? 10.643 17.081 -11.722 1.00 87.25 103 ASN A CA 1
ATOM 844 C C . ASN A 1 103 ? 11.723 17.184 -10.623 1.00 87.25 103 ASN A C 1
ATOM 846 O O . ASN A 1 103 ? 12.125 16.172 -10.048 1.00 87.25 103 ASN A O 1
ATOM 850 N N . SER A 1 104 ? 12.194 18.398 -10.313 1.00 85.94 104 SER A N 1
ATOM 851 C CA . SER A 1 104 ? 13.269 18.610 -9.321 1.00 85.94 104 SER A CA 1
ATOM 852 C C . SER A 1 104 ? 12.945 18.048 -7.935 1.00 85.94 104 SER A C 1
ATOM 854 O O . SER A 1 104 ? 13.845 17.640 -7.207 1.00 85.94 104 SER A O 1
ATOM 856 N N . GLU A 1 105 ? 11.657 17.997 -7.598 1.00 83.88 105 GLU A N 1
ATOM 857 C CA . GLU A 1 105 ? 11.155 17.532 -6.307 1.00 83.88 105 GLU A CA 1
ATOM 858 C C . GLU A 1 105 ? 10.794 16.036 -6.312 1.00 83.88 105 GLU A C 1
ATOM 860 O O . GLU A 1 105 ? 10.350 15.514 -5.293 1.00 83.88 105 GLU A O 1
ATOM 865 N N . PHE A 1 106 ? 10.928 15.344 -7.451 1.00 82.00 106 PHE A N 1
ATOM 866 C CA . PHE A 1 106 ? 10.506 13.955 -7.672 1.00 82.00 106 PHE A CA 1
ATOM 867 C C . PHE A 1 106 ? 9.047 13.667 -7.263 1.00 82.00 106 PHE A C 1
ATOM 869 O O . PHE A 1 106 ? 8.686 12.549 -6.898 1.00 82.00 106 PHE A O 1
ATOM 876 N N . THR A 1 107 ? 8.178 14.677 -7.345 1.00 85.38 107 THR A N 1
ATOM 877 C CA . THR A 1 107 ? 6.775 14.618 -6.892 1.00 85.38 107 THR A CA 1
ATOM 878 C C . THR A 1 107 ? 5.781 14.296 -8.004 1.00 85.38 107 THR A C 1
ATOM 880 O O . THR A 1 107 ? 4.579 14.267 -7.758 1.00 85.38 107 THR A O 1
ATOM 883 N N . ASN A 1 108 ? 6.250 14.050 -9.227 1.00 90.75 108 ASN A N 1
ATOM 884 C CA . ASN A 1 108 ? 5.423 13.727 -10.390 1.00 90.75 108 ASN A CA 1
ATOM 885 C C . ASN A 1 108 ? 5.388 12.221 -10.713 1.00 90.75 108 ASN A C 1
ATOM 887 O O . ASN A 1 108 ? 5.067 11.856 -11.840 1.00 90.75 108 ASN A O 1
ATOM 891 N N . LEU A 1 109 ? 5.724 11.341 -9.759 1.00 92.19 109 LEU A N 1
ATOM 892 C CA . LEU A 1 109 ? 5.622 9.889 -9.941 1.00 92.19 109 LEU A CA 1
ATOM 893 C C . LEU A 1 109 ? 4.197 9.398 -9.663 1.00 92.19 109 LEU A C 1
ATOM 895 O O . LEU A 1 109 ? 3.823 9.146 -8.516 1.00 92.19 109 LEU A O 1
ATOM 899 N N . GLN A 1 110 ? 3.389 9.266 -10.705 1.00 94.00 110 GLN A N 1
ATOM 900 C CA . GLN A 1 110 ? 2.004 8.837 -10.581 1.00 94.00 110 GLN A CA 1
ATOM 901 C C . GLN A 1 110 ? 1.913 7.311 -10.544 1.00 94.00 110 GLN A C 1
ATOM 903 O O . GLN A 1 110 ? 2.440 6.648 -11.428 1.00 94.00 110 GLN A O 1
ATOM 908 N N . CYS A 1 111 ? 1.208 6.761 -9.554 1.00 94.25 111 CYS A N 1
ATOM 909 C CA . CYS A 1 111 ? 0.894 5.331 -9.484 1.00 94.25 111 CYS A CA 1
ATOM 910 C C . CYS A 1 111 ? -0.597 5.097 -9.710 1.00 94.25 111 CYS A C 1
ATOM 912 O O . CYS A 1 111 ? -1.420 5.912 -9.272 1.00 94.25 111 CYS A O 1
ATOM 914 N N . LEU A 1 112 ? -0.950 3.967 -10.324 1.00 94.62 112 LEU A N 1
ATOM 915 C CA . LEU A 1 112 ? -2.335 3.605 -10.621 1.00 94.62 112 LEU A CA 1
ATOM 916 C C . LEU A 1 112 ? -3.208 3.608 -9.356 1.00 94.62 112 LEU A C 1
ATOM 918 O O . LEU A 1 112 ? -4.198 4.334 -9.295 1.00 94.62 112 LEU A O 1
ATOM 922 N N . LEU A 1 113 ? -2.803 2.876 -8.309 1.00 96.25 113 LEU A N 1
ATOM 923 C CA . LEU A 1 113 ? -3.599 2.770 -7.078 1.00 96.25 113 LEU A CA 1
ATOM 924 C C . LEU A 1 113 ? -3.753 4.122 -6.368 1.00 96.25 113 LEU A C 1
ATOM 926 O O . LEU A 1 113 ? -4.852 4.475 -5.947 1.00 96.25 113 LEU A O 1
ATOM 930 N N . LEU A 1 114 ? -2.669 4.896 -6.249 1.00 96.06 114 LEU A N 1
ATOM 931 C CA . LEU A 1 114 ? -2.715 6.212 -5.601 1.00 96.06 114 LEU A CA 1
ATOM 932 C C . LEU A 1 114 ? -3.588 7.211 -6.363 1.00 96.06 114 LEU A C 1
ATOM 934 O O . LEU A 1 114 ? -4.252 8.037 -5.738 1.00 96.06 114 LEU A O 1
ATOM 938 N N . SER A 1 115 ? -3.624 7.105 -7.693 1.00 95.50 115 SER A N 1
ATOM 939 C CA . SER A 1 115 ? -4.506 7.918 -8.532 1.00 95.50 115 SER A CA 1
ATOM 940 C C . SER A 1 115 ? -5.969 7.569 -8.288 1.00 95.50 115 SER A C 1
ATOM 942 O O . SER A 1 115 ? -6.762 8.470 -8.030 1.00 95.50 115 SER A O 1
ATOM 944 N N . SER A 1 116 ? -6.319 6.277 -8.279 1.00 96.31 116 SER A N 1
ATOM 945 C CA . SER A 1 116 ? -7.685 5.829 -7.970 1.00 96.31 116 SER A CA 1
ATOM 946 C C . SER A 1 116 ? -8.122 6.236 -6.555 1.00 96.31 116 SER A C 1
ATOM 948 O O . SER A 1 116 ? -9.292 6.536 -6.327 1.00 96.31 116 SER A O 1
ATOM 950 N N . LEU A 1 117 ? -7.190 6.286 -5.598 1.00 96.88 117 LEU A N 1
ATOM 951 C CA . LEU A 1 117 ? -7.448 6.717 -4.220 1.00 96.88 117 LEU A CA 1
ATOM 952 C C . LEU A 1 117 ? -7.518 8.245 -4.035 1.00 96.88 117 LEU A C 1
ATOM 954 O O . LEU A 1 117 ? -7.835 8.688 -2.932 1.00 96.88 117 LEU A O 1
ATOM 958 N N . ASP A 1 118 ? -7.206 9.036 -5.067 1.00 95.56 118 ASP A N 1
ATOM 959 C CA . ASP A 1 118 ? -6.954 10.481 -4.971 1.00 95.56 118 ASP A CA 1
ATOM 960 C C . ASP A 1 118 ? -5.946 10.840 -3.855 1.00 95.56 118 ASP A C 1
ATOM 962 O O . ASP A 1 118 ? -6.139 11.753 -3.055 1.00 95.56 118 ASP A O 1
ATOM 966 N N . MET A 1 119 ? -4.827 10.114 -3.781 1.00 95.44 119 MET A N 1
ATOM 967 C CA . MET A 1 119 ? -3.772 10.334 -2.775 1.00 95.44 119 MET A CA 1
ATOM 968 C C . MET A 1 119 ? -2.521 11.025 -3.334 1.00 95.44 119 MET A C 1
ATOM 970 O O . MET A 1 119 ? -1.524 11.182 -2.631 1.00 95.44 119 MET A O 1
ATOM 974 N N . G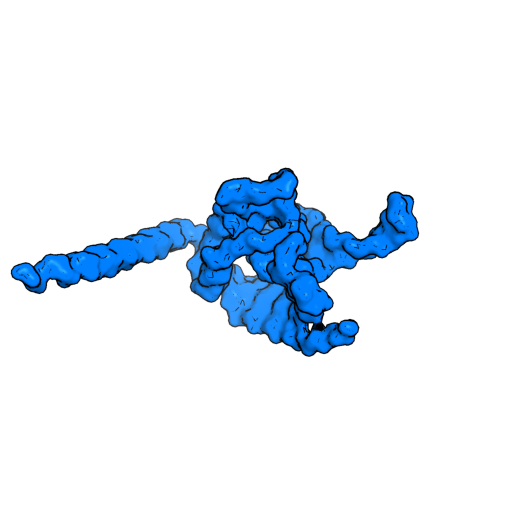LY A 1 120 ? -2.595 11.516 -4.573 1.00 93.31 120 GLY A N 1
ATOM 975 C CA . GLY A 1 120 ? -1.488 12.186 -5.254 1.00 93.31 120 GLY A CA 1
ATOM 976 C C . GLY A 1 120 ? -0.429 11.209 -5.769 1.00 93.31 120 GLY A C 1
ATOM 977 O O . GLY A 1 120 ? -0.694 10.030 -5.981 1.00 93.31 120 GLY A O 1
ATOM 978 N N . CYS A 1 121 ? 0.780 11.716 -5.998 1.00 94.81 121 CYS A N 1
ATOM 979 C CA . CYS A 1 121 ? 1.909 10.927 -6.491 1.00 94.81 121 CYS A CA 1
ATOM 980 C C . CYS A 1 121 ? 2.614 10.154 -5.366 1.00 94.81 121 CYS A C 1
ATOM 982 O O . CYS A 1 121 ? 2.522 10.527 -4.188 1.00 94.81 121 CYS A O 1
ATOM 984 N N . GLN A 1 122 ? 3.369 9.114 -5.731 1.00 94.12 122 GLN A N 1
ATOM 985 C CA . GLN A 1 122 ? 4.151 8.313 -4.790 1.00 94.12 122 GLN A CA 1
ATOM 986 C C . GLN A 1 122 ? 5.095 9.201 -3.983 1.00 94.12 122 GLN A C 1
ATOM 988 O O . GLN A 1 122 ? 5.762 10.078 -4.524 1.00 94.12 122 GLN A O 1
ATOM 993 N N . CYS A 1 123 ? 5.117 8.973 -2.673 1.00 93.31 123 CYS A N 1
ATOM 994 C CA . CYS A 1 123 ? 5.891 9.742 -1.693 1.00 93.31 123 CYS A CA 1
ATOM 995 C C . CYS A 1 123 ? 5.733 11.281 -1.759 1.00 93.31 123 CYS A C 1
ATOM 997 O O . CYS A 1 123 ? 6.516 12.002 -1.147 1.00 93.31 123 CYS A O 1
ATOM 999 N N . SER A 1 124 ? 4.719 11.807 -2.456 1.00 94.06 124 SER A N 1
ATOM 1000 C CA . SER A 1 124 ? 4.418 13.241 -2.461 1.00 94.06 124 SER A CA 1
ATOM 1001 C C . SER A 1 124 ? 3.928 13.710 -1.090 1.00 94.06 124 SER A C 1
ATOM 1003 O O . SER A 1 124 ? 3.457 12.912 -0.280 1.00 94.06 124 SER A O 1
ATOM 1005 N N . LYS A 1 125 ? 3.951 15.025 -0.835 1.00 93.69 125 LYS A N 1
ATOM 1006 C CA . LYS A 1 125 ? 3.453 15.584 0.431 1.00 93.69 125 LYS A CA 1
ATOM 1007 C C . LYS A 1 125 ? 2.010 15.164 0.743 1.00 93.69 125 LYS A C 1
ATOM 1009 O O . LYS A 1 125 ? 1.743 14.776 1.873 1.00 93.69 125 LYS A O 1
ATOM 1014 N N . LYS A 1 126 ? 1.106 15.177 -0.252 1.00 95.00 126 LYS A N 1
ATOM 1015 C CA . LYS A 1 126 ? -0.289 14.720 -0.083 1.00 95.00 126 LYS A CA 1
ATOM 1016 C C . LYS A 1 126 ? -0.327 13.268 0.396 1.00 95.00 126 LYS A C 1
ATOM 1018 O O . LYS A 1 126 ? -1.012 12.969 1.369 1.00 95.00 126 LYS A O 1
ATOM 1023 N N . HIS A 1 127 ? 0.443 12.396 -0.248 1.00 95.81 127 HIS A N 1
ATOM 1024 C CA . HIS A 1 127 ? 0.519 10.984 0.107 1.00 95.81 127 HIS A CA 1
ATOM 1025 C C . HIS A 1 127 ? 1.085 10.779 1.520 1.00 95.81 127 HIS A C 1
ATOM 1027 O O . HIS A 1 127 ? 0.440 10.148 2.353 1.00 95.81 127 HIS A O 1
ATOM 1033 N N . ILE A 1 128 ? 2.249 11.365 1.815 1.00 96.38 128 ILE A N 1
ATOM 1034 C CA . ILE A 1 128 ? 2.925 11.206 3.107 1.00 96.38 128 ILE A CA 1
ATOM 1035 C C . ILE A 1 128 ? 2.095 11.786 4.247 1.00 96.38 128 ILE A C 1
ATOM 1037 O O . ILE A 1 128 ? 1.862 11.081 5.220 1.00 96.38 128 ILE A O 1
ATOM 1041 N N . ASP A 1 129 ? 1.595 13.018 4.133 1.00 95.88 129 ASP A N 1
ATOM 1042 C CA . ASP A 1 129 ? 0.790 13.635 5.194 1.00 95.88 129 ASP A CA 1
ATOM 1043 C C . ASP A 1 129 ? -0.485 12.820 5.478 1.00 95.88 129 ASP A C 1
ATOM 1045 O O . ASP A 1 129 ? -0.858 12.647 6.638 1.00 95.88 129 ASP A O 1
ATOM 1049 N N . THR A 1 130 ? -1.117 12.265 4.434 1.00 96.44 130 THR A N 1
ATOM 1050 C CA . THR A 1 130 ? -2.306 11.406 4.574 1.00 96.44 130 THR A CA 1
ATOM 1051 C C . THR A 1 130 ? -1.994 10.147 5.382 1.00 96.44 130 THR A C 1
ATOM 1053 O O . THR A 1 130 ? -2.738 9.798 6.299 1.00 96.44 130 THR A O 1
ATOM 1056 N N . LEU A 1 131 ? -0.883 9.470 5.078 1.00 97.62 131 LEU A N 1
ATOM 1057 C CA . LEU A 1 131 ? -0.491 8.260 5.801 1.00 97.62 131 LEU A CA 1
ATOM 1058 C C . LEU A 1 131 ? 0.020 8.574 7.212 1.00 97.62 131 LEU A C 1
ATOM 1060 O O . LEU A 1 131 ? -0.320 7.865 8.152 1.00 97.62 131 LEU A O 1
ATOM 1064 N N . MET A 1 132 ? 0.779 9.656 7.388 1.00 96.50 132 MET A N 1
ATOM 1065 C CA . MET A 1 132 ? 1.244 10.109 8.703 1.00 96.50 132 MET A CA 1
ATOM 1066 C C . MET A 1 132 ? 0.075 10.449 9.635 1.00 96.50 132 MET A C 1
ATOM 1068 O O . MET A 1 132 ? 0.162 10.180 10.829 1.00 96.50 132 MET A O 1
ATOM 1072 N N . TYR A 1 133 ? -1.015 11.011 9.103 1.00 95.62 133 TYR A N 1
ATOM 1073 C CA . TYR A 1 133 ? -2.256 11.214 9.852 1.00 95.62 133 TYR A CA 1
ATOM 1074 C C . TYR A 1 133 ? -2.885 9.878 10.268 1.00 95.62 133 TYR A C 1
ATOM 1076 O O . TYR A 1 133 ? -3.167 9.665 11.447 1.00 95.62 133 TYR A O 1
ATOM 1084 N N . ALA A 1 134 ? -3.073 8.966 9.310 1.00 97.25 134 ALA A N 1
ATOM 1085 C CA . ALA A 1 134 ? -3.782 7.712 9.545 1.00 97.25 134 ALA A CA 1
ATOM 1086 C C . ALA A 1 134 ? -3.035 6.751 10.482 1.00 97.25 134 ALA A C 1
ATOM 1088 O O . ALA A 1 134 ? -3.659 6.126 11.332 1.00 97.25 134 ALA A O 1
ATOM 1089 N N . PHE A 1 135 ? -1.712 6.655 10.351 1.00 97.25 135 PHE A N 1
ATOM 1090 C CA . PHE A 1 135 ? -0.855 5.733 11.107 1.00 97.25 135 PHE A CA 1
ATOM 1091 C C . PHE A 1 135 ? -0.101 6.432 12.247 1.00 97.25 135 PHE A C 1
ATOM 1093 O O . PHE A 1 135 ? 0.954 5.970 12.672 1.00 97.25 135 PHE A O 1
ATOM 1100 N N . SER A 1 136 ? -0.604 7.573 12.732 1.00 94.69 136 SER A N 1
ATOM 1101 C CA . SER A 1 136 ? 0.106 8.447 13.680 1.00 94.69 136 SER A CA 1
ATOM 1102 C C . SER A 1 136 ? 0.497 7.785 15.010 1.00 94.69 136 SER A C 1
ATOM 1104 O O . SER A 1 136 ? 1.439 8.242 15.662 1.00 94.69 136 SER A O 1
ATOM 1106 N N . SER A 1 137 ? -0.181 6.704 15.401 1.00 93.31 137 SER A N 1
ATOM 1107 C CA . SER A 1 137 ? 0.120 5.931 16.607 1.00 93.31 137 SER A CA 1
ATOM 1108 C C . SER A 1 137 ? 1.030 4.717 16.367 1.00 93.31 137 SER A C 1
ATOM 1110 O O . SER A 1 137 ? 1.457 4.070 17.322 1.00 93.31 137 SER A O 1
ATOM 1112 N N . ASP A 1 138 ? 1.416 4.445 15.117 1.00 96.25 138 ASP A N 1
ATOM 1113 C CA . ASP A 1 138 ? 2.203 3.276 14.730 1.00 96.25 138 ASP A CA 1
ATOM 1114 C C . ASP A 1 138 ? 3.643 3.634 14.342 1.00 96.25 138 ASP A C 1
ATOM 1116 O O . ASP A 1 138 ? 3.982 3.853 13.177 1.00 96.25 138 ASP A O 1
ATOM 1120 N N . SER A 1 139 ? 4.537 3.662 15.329 1.00 94.62 139 SER A N 1
ATOM 1121 C CA . SER A 1 139 ? 5.934 4.064 15.119 1.00 94.62 139 SER A CA 1
ATOM 1122 C C . SER A 1 139 ? 6.683 3.227 14.071 1.00 94.62 139 SER A C 1
ATOM 1124 O O . SER A 1 139 ? 7.563 3.754 13.384 1.00 94.62 139 SER A O 1
ATOM 1126 N N . VAL A 1 140 ? 6.328 1.948 13.904 1.00 95.19 140 VAL A N 1
ATOM 1127 C CA . VAL A 1 140 ? 6.965 1.057 12.926 1.00 95.19 140 VAL A CA 1
ATOM 1128 C C . VAL A 1 140 ? 6.576 1.479 11.517 1.00 95.19 140 VAL A C 1
ATOM 1130 O O . VAL A 1 140 ? 7.453 1.697 10.675 1.00 95.19 140 VAL A O 1
ATOM 1133 N N . LEU A 1 141 ? 5.282 1.660 11.252 1.00 95.94 141 LEU A N 1
ATOM 1134 C CA . LEU A 1 141 ? 4.829 2.088 9.930 1.00 95.94 141 LEU A CA 1
ATOM 1135 C C . LEU A 1 141 ? 5.271 3.515 9.622 1.00 95.94 141 LEU A C 1
ATOM 1137 O O . LEU A 1 141 ? 5.706 3.775 8.500 1.00 95.94 141 LEU A O 1
ATOM 1141 N N . LEU A 1 142 ? 5.253 4.416 10.609 1.00 96.12 142 LEU A N 1
ATOM 1142 C CA . LEU A 1 142 ? 5.733 5.789 10.437 1.00 96.12 142 LEU A CA 1
ATOM 1143 C C . LEU A 1 142 ? 7.194 5.834 9.985 1.00 96.12 142 LEU A C 1
ATOM 1145 O O . LEU A 1 142 ? 7.520 6.613 9.092 1.00 96.12 142 LEU A O 1
ATOM 1149 N N . SER A 1 143 ? 8.061 4.968 10.519 1.00 94.56 143 SER A N 1
ATOM 1150 C CA . SER A 1 143 ? 9.459 4.896 10.067 1.00 94.56 143 SER A CA 1
ATOM 1151 C C . SER A 1 143 ? 9.585 4.507 8.584 1.00 94.56 143 SER A C 1
ATOM 1153 O O . SER A 1 143 ? 10.432 5.037 7.861 1.00 94.56 143 SER A O 1
ATOM 1155 N N . THR A 1 144 ? 8.689 3.640 8.098 1.00 94.62 144 THR A N 1
ATOM 1156 C CA . THR A 1 144 ? 8.617 3.250 6.681 1.00 94.62 144 THR A CA 1
ATOM 1157 C C . THR A 1 144 ? 8.055 4.388 5.825 1.00 94.62 144 THR A C 1
ATOM 1159 O O . THR A 1 144 ? 8.591 4.697 4.765 1.00 94.62 144 THR A O 1
ATOM 1162 N N . ILE A 1 145 ? 6.997 5.056 6.293 1.00 96.50 145 ILE A N 1
ATOM 1163 C CA . ILE A 1 145 ? 6.356 6.177 5.590 1.00 96.50 145 ILE A CA 1
ATOM 1164 C C . ILE A 1 145 ? 7.335 7.348 5.434 1.00 96.50 145 ILE A C 1
ATOM 1166 O O . ILE A 1 145 ? 7.453 7.917 4.353 1.00 96.50 145 ILE A O 1
ATOM 1170 N N . GLN A 1 146 ? 8.089 7.683 6.482 1.00 93.75 146 GLN A N 1
ATOM 1171 C CA . GLN A 1 146 ? 9.046 8.796 6.472 1.00 93.75 146 GLN A CA 1
ATOM 1172 C C . GLN A 1 146 ? 10.241 8.580 5.538 1.00 93.75 146 GLN A C 1
ATOM 1174 O O . GLN A 1 146 ? 10.862 9.551 5.112 1.00 93.75 146 GLN A O 1
ATOM 1179 N N . THR A 1 147 ? 10.569 7.326 5.225 1.00 92.38 147 THR A N 1
ATOM 1180 C CA . THR A 1 147 ? 11.682 6.955 4.338 1.00 92.38 147 THR A CA 1
ATOM 1181 C C . THR A 1 147 ? 11.220 6.611 2.920 1.00 92.38 147 THR A C 1
ATOM 1183 O O . THR A 1 147 ? 12.018 6.158 2.097 1.00 92.38 147 THR A O 1
ATOM 1186 N N . CYS A 1 148 ? 9.941 6.860 2.611 1.00 91.88 148 CYS A N 1
ATOM 1187 C CA . CYS A 1 148 ? 9.366 6.653 1.287 1.00 91.88 148 CYS A CA 1
ATOM 1188 C C . CYS A 1 148 ? 10.203 7.375 0.228 1.00 91.88 148 CYS A C 1
ATOM 1190 O O . CYS A 1 148 ? 10.362 8.596 0.258 1.00 91.88 148 CYS A O 1
ATOM 1192 N N . THR A 1 149 ? 10.719 6.604 -0.723 1.00 90.62 149 THR A N 1
ATOM 1193 C CA . THR A 1 149 ? 11.472 7.114 -1.868 1.00 90.62 149 THR A CA 1
ATOM 1194 C C . THR A 1 149 ? 10.669 6.831 -3.137 1.00 90.62 149 THR A C 1
ATOM 1196 O O . THR A 1 149 ? 10.227 5.693 -3.302 1.00 90.62 149 THR A O 1
ATOM 1199 N N . PRO A 1 150 ? 10.457 7.817 -4.030 1.00 89.75 150 PRO A N 1
ATOM 1200 C CA . PRO A 1 150 ? 9.836 7.572 -5.328 1.00 89.75 150 PRO A CA 1
ATOM 1201 C C . PRO A 1 150 ? 10.660 6.561 -6.136 1.00 89.75 150 PRO A C 1
ATOM 1203 O O . PRO A 1 150 ? 11.835 6.803 -6.417 1.00 89.75 150 PRO A O 1
ATOM 1206 N N . ILE A 1 151 ? 10.059 5.431 -6.511 1.00 89.31 151 ILE A N 1
ATOM 1207 C CA . ILE A 1 151 ? 10.716 4.385 -7.306 1.00 89.31 151 ILE A CA 1
ATOM 1208 C C . ILE A 1 151 ? 9.861 4.125 -8.552 1.00 89.31 151 ILE A C 1
ATOM 1210 O O . ILE A 1 151 ? 8.818 3.475 -8.450 1.00 89.31 151 ILE A O 1
ATOM 1214 N N . PRO A 1 152 ? 10.264 4.633 -9.731 1.00 87.62 152 PRO A N 1
ATOM 1215 C CA . PRO A 1 152 ? 9.536 4.383 -10.968 1.00 87.62 152 PRO A CA 1
ATOM 1216 C C . PRO A 1 152 ? 9.724 2.944 -11.444 1.00 87.62 152 PRO A C 1
ATOM 1218 O O . PRO A 1 152 ? 10.727 2.299 -11.131 1.00 87.62 152 PRO A O 1
ATOM 1221 N N . TYR A 1 153 ? 8.812 2.480 -12.298 1.00 83.50 153 TYR A N 1
ATOM 1222 C CA . TYR A 1 153 ? 8.925 1.175 -12.957 1.00 83.50 153 TYR A CA 1
ATOM 1223 C C . TYR A 1 153 ? 10.234 1.012 -13.761 1.00 83.50 153 TYR A C 1
ATOM 1225 O O . TYR A 1 153 ? 10.773 -0.081 -13.884 1.00 83.50 153 TYR A O 1
ATOM 1233 N N . SER A 1 154 ? 10.809 2.111 -14.261 1.00 85.31 154 SER A N 1
ATOM 1234 C CA . SER A 1 154 ? 12.078 2.108 -15.005 1.00 85.31 154 SER A CA 1
ATOM 1235 C C . SER A 1 154 ? 13.341 2.035 -14.132 1.00 85.31 154 SER A C 1
ATOM 1237 O O . SER A 1 154 ? 14.455 2.030 -14.661 1.00 85.31 154 SER A O 1
ATOM 1239 N N . ALA A 1 155 ? 13.216 2.001 -12.800 1.00 89.25 155 ALA A N 1
ATOM 1240 C CA . ALA A 1 155 ? 14.373 1.935 -11.912 1.00 89.25 155 ALA A CA 1
ATOM 1241 C C . ALA A 1 155 ? 15.088 0.576 -11.993 1.00 89.25 155 ALA A C 1
ATOM 1243 O O . ALA A 1 155 ? 14.466 -0.472 -12.151 1.00 89.25 155 ALA A O 1
ATOM 1244 N N . THR A 1 156 ? 16.413 0.570 -11.788 1.00 92.00 156 THR A N 1
ATOM 1245 C CA . THR A 1 156 ? 17.218 -0.670 -11.793 1.00 92.00 156 THR A CA 1
ATOM 1246 C C . THR A 1 156 ? 16.738 -1.698 -10.767 1.00 92.00 156 THR A C 1
ATOM 1248 O O . THR A 1 156 ? 16.854 -2.900 -11.005 1.00 92.00 156 THR A O 1
ATOM 1251 N N . TYR A 1 157 ? 16.234 -1.220 -9.630 1.00 91.31 157 TYR A N 1
ATOM 1252 C CA . TYR A 1 157 ? 15.628 -2.028 -8.584 1.00 91.31 157 TYR A CA 1
ATOM 1253 C C . TYR A 1 157 ? 14.261 -1.441 -8.254 1.00 91.31 157 TYR A C 1
ATOM 1255 O O . TYR A 1 157 ? 14.177 -0.279 -7.858 1.00 91.31 157 TYR A O 1
ATOM 1263 N N . HIS A 1 158 ? 13.207 -2.226 -8.444 1.00 91.94 158 HIS A N 1
ATOM 1264 C CA . HIS A 1 158 ? 11.836 -1.793 -8.194 1.00 91.94 158 HIS A CA 1
ATOM 1265 C C . HIS A 1 158 ? 10.954 -2.977 -7.807 1.00 91.94 158 HIS A C 1
ATOM 1267 O O . HIS A 1 158 ? 11.308 -4.132 -8.039 1.00 91.94 158 HIS A O 1
ATOM 1273 N N . ASN A 1 159 ? 9.792 -2.685 -7.228 1.00 91.50 159 ASN A N 1
ATOM 1274 C CA . ASN A 1 159 ? 8.744 -3.677 -7.028 1.00 91.50 159 ASN A CA 1
ATOM 1275 C C . ASN A 1 159 ? 7.675 -3.522 -8.114 1.00 91.50 159 ASN A C 1
ATOM 1277 O O . ASN A 1 159 ? 7.345 -2.404 -8.505 1.00 91.50 159 ASN A O 1
ATOM 1281 N N . THR A 1 160 ? 7.148 -4.648 -8.585 1.00 89.31 160 THR A N 1
ATOM 1282 C CA . THR A 1 160 ? 5.943 -4.713 -9.414 1.00 89.31 160 THR A CA 1
ATOM 1283 C C . THR A 1 160 ? 4.870 -5.446 -8.629 1.00 89.31 160 THR A C 1
ATOM 1285 O O . THR A 1 160 ? 5.060 -6.604 -8.251 1.00 89.31 160 THR A O 1
ATOM 1288 N N . CYS A 1 161 ? 3.759 -4.767 -8.364 1.00 93.56 161 CYS A N 1
ATOM 1289 C CA . CYS A 1 161 ? 2.618 -5.356 -7.686 1.00 93.56 161 CYS A CA 1
ATOM 1290 C C . CYS A 1 161 ? 1.875 -6.336 -8.602 1.00 93.56 161 CYS A C 1
ATOM 1292 O O . CYS A 1 161 ? 1.562 -6.000 -9.740 1.00 93.56 161 CYS A O 1
ATOM 1294 N N . ASP A 1 162 ? 1.548 -7.518 -8.086 1.00 93.56 162 ASP A N 1
ATOM 1295 C CA . ASP A 1 162 ? 0.761 -8.521 -8.812 1.00 93.56 162 ASP A CA 1
ATOM 1296 C C . ASP A 1 162 ? -0.676 -8.592 -8.282 1.00 93.56 162 ASP A C 1
ATOM 1298 O O . ASP A 1 162 ? -1.620 -8.870 -9.025 1.00 93.56 162 ASP A O 1
ATOM 1302 N N . TYR A 1 163 ? -0.842 -8.376 -6.974 1.00 96.75 163 TYR A N 1
ATOM 1303 C CA . TYR A 1 163 ? -2.110 -8.569 -6.287 1.00 96.75 163 TYR A CA 1
ATOM 1304 C C . TYR A 1 163 ? -2.185 -7.765 -4.989 1.00 96.75 163 TYR A C 1
ATOM 1306 O O . TYR A 1 163 ? -1.266 -7.805 -4.170 1.00 96.75 163 TYR A O 1
ATOM 1314 N N . ILE A 1 164 ? -3.322 -7.110 -4.757 1.00 98.44 164 ILE A N 1
ATOM 1315 C CA . ILE A 1 164 ? -3.699 -6.543 -3.461 1.00 98.44 164 ILE A CA 1
ATOM 1316 C C . ILE A 1 164 ? -5.135 -6.948 -3.152 1.00 98.44 164 ILE A C 1
ATOM 1318 O O . ILE A 1 164 ? -6.049 -6.694 -3.941 1.00 98.44 164 ILE A O 1
ATOM 1322 N N . SER A 1 165 ? -5.348 -7.491 -1.957 1.00 98.56 165 SER A N 1
ATOM 1323 C CA . SER A 1 165 ? -6.672 -7.614 -1.356 1.00 98.56 165 SER A CA 1
ATOM 1324 C C . SER A 1 165 ? -6.713 -6.986 0.021 1.00 98.56 165 SER A C 1
ATOM 1326 O O . SER A 1 165 ? -5.716 -6.980 0.746 1.00 98.56 165 SER A O 1
ATOM 1328 N N . ILE A 1 166 ? -7.897 -6.533 0.405 1.00 98.50 166 ILE A N 1
ATOM 1329 C CA . ILE A 1 166 ? -8.188 -6.097 1.762 1.00 98.50 166 ILE A CA 1
ATOM 1330 C C . ILE A 1 166 ? -9.416 -6.846 2.269 1.00 98.50 166 ILE A C 1
ATOM 1332 O O . ILE A 1 166 ? -10.420 -6.970 1.569 1.00 98.50 166 ILE A O 1
ATOM 1336 N N . GLU A 1 167 ? -9.307 -7.390 3.472 1.00 98.12 167 GLU A N 1
ATOM 1337 C CA . GLU A 1 167 ? -10.372 -8.131 4.138 1.00 98.12 167 GLU A CA 1
ATOM 1338 C C . GLU A 1 167 ? -10.752 -7.410 5.429 1.00 98.12 167 GLU A C 1
ATOM 1340 O O . GLU A 1 167 ? -9.889 -7.137 6.263 1.00 98.12 167 GLU A O 1
ATOM 1345 N N . LYS A 1 168 ? -12.034 -7.102 5.601 1.00 96.38 168 LYS A N 1
ATOM 1346 C CA . LYS A 1 168 ? -12.596 -6.567 6.841 1.00 96.38 168 LYS A CA 1
ATOM 1347 C C . LYS A 1 168 ? -13.054 -7.730 7.719 1.00 96.38 168 LYS A C 1
ATOM 1349 O O . LYS A 1 168 ? -13.782 -8.605 7.257 1.00 96.38 168 LYS A O 1
ATOM 1354 N N . LYS A 1 169 ? -12.614 -7.749 8.982 1.00 94.12 169 LYS A N 1
ATOM 1355 C CA . LYS A 1 169 ? -13.080 -8.681 10.025 1.00 94.12 169 LYS A CA 1
ATOM 1356 C C . LYS A 1 169 ? -13.336 -7.947 11.323 1.00 94.12 169 LYS A C 1
ATOM 1358 O O . LYS A 1 169 ? -12.387 -7.610 12.033 1.00 94.12 169 LYS A O 1
ATOM 1363 N N . LYS A 1 170 ? -14.599 -7.763 11.690 1.00 87.81 170 LYS A N 1
ATOM 1364 C CA . LYS A 1 170 ? -15.021 -7.049 12.897 1.00 87.81 170 LYS A CA 1
ATOM 1365 C C . LYS A 1 170 ? -14.353 -5.673 12.967 1.00 87.81 170 LYS A C 1
ATOM 1367 O O . LYS A 1 170 ? -14.660 -4.806 12.160 1.00 87.81 170 LYS A O 1
ATOM 1372 N N . SER A 1 171 ? -13.427 -5.472 13.900 1.00 85.94 171 SER A N 1
ATOM 1373 C CA . SER A 1 171 ? -12.682 -4.226 14.111 1.00 85.94 171 SER A CA 1
ATOM 1374 C C . SER A 1 171 ? -11.340 -4.159 13.371 1.00 85.94 171 SER A C 1
ATOM 1376 O O . SER A 1 171 ? -10.574 -3.223 13.593 1.00 85.94 171 SER A O 1
ATOM 1378 N N . ASN A 1 172 ? -11.023 -5.147 12.533 1.00 95.81 172 ASN A N 1
ATOM 1379 C CA . ASN A 1 172 ? -9.704 -5.283 11.928 1.00 95.81 172 ASN A CA 1
ATOM 1380 C C . ASN A 1 172 ? -9.779 -5.286 10.404 1.00 95.81 172 ASN A C 1
ATOM 1382 O O . ASN A 1 172 ? -10.754 -5.756 9.813 1.00 95.81 172 ASN A O 1
ATOM 1386 N N . TYR A 1 173 ? -8.694 -4.842 9.783 1.00 98.31 173 TYR A N 1
ATOM 1387 C CA . TYR A 1 173 ? -8.418 -5.096 8.376 1.00 98.31 173 TYR A CA 1
ATOM 1388 C C . TYR A 1 173 ? -7.250 -6.056 8.228 1.00 98.31 173 TYR A C 1
ATOM 1390 O O . TYR A 1 173 ? -6.302 -6.025 9.006 1.00 98.31 173 TYR A O 1
ATOM 1398 N N . ILE A 1 174 ? -7.291 -6.881 7.193 1.00 98.50 174 ILE A N 1
ATOM 1399 C CA . ILE A 1 174 ? -6.175 -7.712 6.768 1.00 98.50 174 ILE A CA 1
ATOM 1400 C C . ILE A 1 174 ? -5.829 -7.289 5.349 1.00 98.50 174 ILE A C 1
ATOM 1402 O O . ILE A 1 174 ? -6.569 -7.558 4.405 1.00 98.50 174 ILE A O 1
ATOM 1406 N N . LEU A 1 175 ? -4.699 -6.606 5.207 1.00 98.62 175 LEU A N 1
ATOM 1407 C CA . LEU A 1 175 ? -4.099 -6.310 3.917 1.00 98.62 175 LEU A CA 1
ATOM 1408 C C . LEU A 1 175 ? -3.277 -7.514 3.479 1.00 98.62 175 LEU A C 1
ATOM 1410 O O . LEU A 1 175 ? -2.514 -8.068 4.269 1.00 98.62 175 LEU A O 1
ATOM 1414 N N . HIS A 1 176 ? -3.396 -7.888 2.217 1.00 98.56 176 HIS A N 1
ATOM 1415 C CA . HIS A 1 176 ? -2.609 -8.947 1.615 1.00 98.56 176 HIS A CA 1
ATOM 1416 C C . HIS A 1 176 ? -2.076 -8.463 0.271 1.00 98.56 176 HIS A C 1
ATOM 1418 O O . HIS A 1 176 ? -2.836 -8.006 -0.579 1.00 98.56 176 HIS A O 1
ATOM 1424 N N . ILE A 1 177 ? -0.759 -8.544 0.119 1.00 97.94 177 ILE A N 1
ATOM 1425 C CA . ILE A 1 177 ? -0.010 -8.059 -1.034 1.00 97.94 177 ILE A CA 1
ATOM 1426 C C . ILE A 1 177 ? 0.790 -9.223 -1.599 1.00 97.94 177 ILE A C 1
ATOM 1428 O O . ILE A 1 177 ? 1.476 -9.912 -0.843 1.00 97.94 177 ILE A O 1
ATOM 1432 N N . LYS A 1 178 ? 0.762 -9.382 -2.921 1.00 96.75 178 LYS A N 1
ATOM 1433 C CA . LYS A 1 178 ? 1.753 -10.159 -3.668 1.00 96.75 178 LYS A CA 1
ATOM 1434 C C . LYS A 1 178 ? 2.417 -9.259 -4.687 1.00 96.75 178 LYS A C 1
ATOM 1436 O O . LYS A 1 178 ? 1.742 -8.490 -5.374 1.00 96.75 178 LYS A O 1
ATOM 1441 N N . ALA A 1 179 ? 3.729 -9.353 -4.769 1.00 94.69 179 ALA A N 1
ATOM 1442 C CA . ALA A 1 179 ? 4.516 -8.552 -5.681 1.00 94.69 179 ALA A CA 1
ATOM 1443 C C . ALA A 1 179 ? 5.840 -9.247 -5.988 1.00 94.69 179 ALA A C 1
ATOM 1445 O O . ALA A 1 179 ? 6.202 -10.264 -5.389 1.00 94.69 179 ALA A O 1
ATOM 1446 N N . ARG A 1 180 ? 6.578 -8.668 -6.928 1.00 92.94 180 ARG A N 1
ATOM 1447 C CA . ARG A 1 180 ? 7.909 -9.116 -7.320 1.00 92.94 180 ARG A CA 1
ATOM 1448 C C . ARG A 1 180 ? 8.885 -7.974 -7.199 1.00 92.94 180 ARG A C 1
ATOM 1450 O O . ARG A 1 180 ? 8.650 -6.888 -7.719 1.00 92.94 180 ARG A O 1
ATOM 1457 N N . THR A 1 181 ? 10.010 -8.246 -6.565 1.00 93.12 181 THR A N 1
ATOM 1458 C CA . THR A 1 181 ? 11.177 -7.381 -6.658 1.00 93.12 181 THR A CA 1
ATOM 1459 C C . THR A 1 181 ? 11.914 -7.697 -7.948 1.00 93.12 181 THR A C 1
ATOM 1461 O O . THR A 1 181 ? 12.295 -8.843 -8.171 1.00 93.12 181 THR A O 1
ATOM 1464 N N . ILE A 1 182 ? 12.140 -6.682 -8.773 1.00 92.19 182 ILE A N 1
ATOM 1465 C CA . ILE A 1 182 ? 12.858 -6.768 -10.039 1.00 92.19 182 ILE A CA 1
ATOM 1466 C C . ILE A 1 182 ? 14.245 -6.161 -9.866 1.00 92.19 182 ILE A C 1
ATOM 1468 O O . ILE A 1 182 ? 14.393 -5.035 -9.393 1.00 92.19 182 ILE A O 1
ATOM 1472 N N . ASN A 1 183 ? 15.270 -6.896 -10.291 1.00 93.62 183 ASN A N 1
ATOM 1473 C CA . ASN A 1 183 ? 16.620 -6.379 -10.451 1.00 93.62 183 ASN A CA 1
ATOM 1474 C C . ASN A 1 183 ? 16.984 -6.406 -11.933 1.00 93.62 183 ASN A C 1
ATOM 1476 O O . ASN A 1 183 ? 17.449 -7.421 -12.450 1.00 93.62 183 ASN A O 1
ATOM 1480 N N . MET A 1 184 ? 16.814 -5.275 -12.616 1.00 90.25 184 MET A N 1
ATOM 1481 C CA . MET A 1 184 ? 17.074 -5.178 -14.055 1.00 90.25 184 MET A CA 1
ATOM 1482 C C . MET A 1 184 ? 18.542 -5.442 -14.404 1.00 90.25 184 MET A C 1
ATOM 1484 O O . MET A 1 184 ? 18.833 -5.986 -15.464 1.00 90.25 184 MET A O 1
ATOM 1488 N N . ARG A 1 185 ? 19.480 -5.104 -13.504 1.00 92.00 185 ARG A N 1
ATOM 1489 C CA . ARG A 1 185 ? 20.917 -5.344 -13.719 1.00 92.00 185 ARG A CA 1
ATOM 1490 C C . ARG A 1 185 ? 21.247 -6.834 -13.732 1.00 92.00 185 ARG A C 1
ATOM 1492 O O . ARG A 1 185 ? 22.097 -7.253 -14.508 1.00 92.00 185 ARG A O 1
ATOM 1499 N N . LYS A 1 186 ? 20.621 -7.611 -12.847 1.00 93.06 186 LYS A N 1
ATOM 1500 C CA . LYS A 1 186 ? 20.824 -9.065 -12.754 1.00 93.06 186 LYS A CA 1
ATOM 1501 C C . LYS A 1 186 ? 19.814 -9.871 -13.571 1.00 93.06 186 LYS A C 1
ATOM 1503 O O . LYS A 1 186 ? 19.964 -11.080 -13.651 1.00 93.06 186 LYS A O 1
ATOM 1508 N N . GLN A 1 187 ? 18.805 -9.213 -14.143 1.00 90.62 187 GLN A N 1
ATOM 1509 C CA . GLN A 1 187 ? 17.658 -9.842 -14.804 1.00 90.62 187 GLN A CA 1
ATOM 1510 C C . GLN A 1 187 ? 16.935 -10.860 -13.906 1.00 90.62 187 GLN A C 1
ATOM 1512 O O . GLN A 1 187 ? 16.381 -11.845 -14.385 1.00 90.62 187 GLN A O 1
ATOM 1517 N N . THR A 1 188 ? 16.930 -10.619 -12.593 1.00 91.56 188 THR A N 1
ATOM 1518 C CA . THR A 1 188 ? 16.250 -11.487 -11.629 1.00 91.56 188 THR A CA 1
ATOM 1519 C C . THR A 1 188 ? 14.940 -10.874 -11.168 1.00 91.56 188 THR A C 1
ATOM 1521 O O . THR A 1 188 ? 14.783 -9.650 -11.097 1.00 91.56 188 THR A O 1
ATOM 1524 N N . GLN A 1 189 ? 14.002 -11.753 -10.831 1.00 91.69 189 GLN A N 1
ATOM 1525 C CA . GLN A 1 189 ? 12.763 -11.401 -10.158 1.00 91.69 189 GLN A CA 1
ATOM 1526 C C . GLN A 1 189 ? 12.577 -12.310 -8.946 1.00 91.69 189 GLN A C 1
ATOM 1528 O O . GLN A 1 189 ? 12.705 -13.530 -9.053 1.00 91.69 189 GLN A O 1
ATOM 1533 N N . THR A 1 190 ? 12.260 -11.720 -7.800 1.00 93.38 190 THR A N 1
ATOM 1534 C CA . THR A 1 190 ? 12.018 -12.460 -6.559 1.00 93.38 190 THR A CA 1
ATOM 1535 C C . THR A 1 190 ? 10.595 -12.167 -6.096 1.00 93.38 190 THR A C 1
ATOM 1537 O O . THR A 1 190 ? 10.308 -11.020 -5.737 1.00 93.38 190 THR A O 1
ATOM 1540 N N . PRO A 1 191 ? 9.682 -13.155 -6.130 1.00 94.12 191 PRO A N 1
ATOM 1541 C CA . PRO A 1 191 ? 8.342 -12.961 -5.608 1.00 94.12 191 PRO A CA 1
ATOM 1542 C C . PRO A 1 191 ? 8.371 -12.848 -4.085 1.00 94.12 191 PRO A C 1
ATOM 1544 O O . PRO A 1 191 ? 9.173 -13.492 -3.406 1.00 94.12 191 PRO A O 1
ATOM 1547 N N . TRP A 1 192 ? 7.462 -12.047 -3.550 1.00 94.75 192 TRP A N 1
ATOM 1548 C CA . TRP A 1 192 ? 7.217 -11.915 -2.124 1.00 94.75 192 TRP A CA 1
ATOM 1549 C C . TRP A 1 192 ? 5.723 -11.721 -1.865 1.00 94.75 192 TRP A C 1
ATOM 1551 O O . TRP A 1 192 ? 4.991 -11.142 -2.671 1.00 94.75 192 TRP A O 1
ATOM 1561 N N . GLU A 1 193 ? 5.261 -12.227 -0.725 1.00 96.69 193 GLU A N 1
ATOM 1562 C CA . GLU A 1 193 ? 3.899 -12.016 -0.239 1.00 96.69 193 GLU A CA 1
ATOM 1563 C C . GLU A 1 193 ? 3.975 -11.447 1.176 1.00 96.69 193 GLU A C 1
ATOM 1565 O O . GLU A 1 193 ? 4.803 -11.860 1.989 1.00 96.69 193 GLU A O 1
ATOM 1570 N N . LYS A 1 194 ? 3.109 -10.480 1.472 1.00 97.12 194 LYS A N 1
ATOM 1571 C CA . LYS A 1 194 ? 3.007 -9.868 2.795 1.00 97.12 194 LYS A CA 1
ATOM 1572 C C . LYS A 1 194 ? 1.550 -9.797 3.213 1.00 97.12 194 LYS A C 1
ATOM 1574 O O . LYS A 1 194 ? 0.691 -9.392 2.429 1.00 97.12 194 LYS A O 1
ATOM 1579 N N . ARG A 1 195 ? 1.272 -10.148 4.468 1.00 98.12 195 ARG A N 1
ATOM 1580 C CA . ARG A 1 195 ? -0.011 -9.875 5.121 1.00 98.12 195 ARG A CA 1
ATOM 1581 C C . ARG A 1 195 ? 0.186 -8.992 6.334 1.00 98.12 195 ARG A C 1
ATOM 1583 O O . ARG A 1 195 ? 1.067 -9.254 7.147 1.00 98.12 195 ARG A O 1
ATOM 1590 N N . ILE A 1 196 ? -0.648 -7.970 6.463 1.00 98.38 196 ILE A N 1
ATOM 1591 C CA . ILE A 1 196 ? -0.609 -7.040 7.589 1.00 98.38 196 ILE A CA 1
ATOM 1592 C C . ILE A 1 196 ? -2.005 -6.958 8.184 1.00 98.38 196 ILE A C 1
ATOM 1594 O O . ILE A 1 196 ? -2.972 -6.688 7.475 1.00 98.38 196 ILE A O 1
ATOM 1598 N N . ILE A 1 197 ? -2.102 -7.222 9.482 1.00 98.31 197 ILE A N 1
ATOM 1599 C CA . ILE A 1 197 ? -3.342 -7.083 10.238 1.00 98.31 197 ILE A CA 1
ATOM 1600 C C . ILE A 1 197 ? -3.322 -5.715 10.900 1.00 98.31 197 ILE A C 1
ATOM 1602 O O . ILE A 1 197 ? -2.397 -5.419 11.656 1.00 98.31 197 ILE A O 1
ATOM 1606 N N . PHE A 1 198 ? -4.350 -4.919 10.644 1.00 98.31 198 PHE A N 1
ATOM 1607 C CA . PHE A 1 198 ? -4.539 -3.591 11.202 1.00 98.31 198 PHE A CA 1
ATOM 1608 C C . PHE A 1 198 ? -5.731 -3.559 12.147 1.00 98.31 198 PHE A C 1
ATOM 1610 O O . PHE A 1 198 ? -6.760 -4.173 11.862 1.00 98.31 198 PHE A O 1
ATOM 1617 N N . THR A 1 199 ? -5.606 -2.780 13.213 1.00 96.75 199 THR A N 1
ATOM 1618 C CA . THR A 1 199 ? -6.707 -2.396 14.096 1.00 96.75 199 THR A CA 1
ATOM 1619 C C . THR A 1 199 ? -6.958 -0.905 13.938 1.00 96.75 199 THR A C 1
ATOM 1621 O O . THR A 1 199 ? -6.015 -0.118 13.869 1.00 96.75 199 THR A O 1
ATOM 1624 N N . VAL A 1 200 ? -8.230 -0.514 13.891 1.00 95.06 200 VAL A N 1
ATOM 1625 C CA . VAL A 1 200 ? -8.633 0.897 13.888 1.00 95.06 200 VAL A CA 1
ATOM 1626 C C . VAL A 1 200 ? -8.983 1.317 15.311 1.00 95.06 200 VAL A C 1
ATOM 1628 O O . VAL A 1 200 ? -9.776 0.653 15.981 1.00 95.06 200 VAL A O 1
ATOM 1631 N N . THR A 1 201 ? -8.389 2.414 15.771 1.00 92.25 201 THR A N 1
ATOM 1632 C CA . THR A 1 201 ? -8.574 2.961 17.118 1.00 92.25 201 THR A CA 1
ATOM 1633 C C . THR A 1 201 ? -8.866 4.460 17.063 1.00 92.25 201 THR A C 1
ATOM 1635 O O . THR A 1 201 ? -8.688 5.109 16.036 1.00 92.25 201 THR A O 1
ATOM 1638 N N . ASP A 1 202 ? -9.250 5.038 18.200 1.00 90.62 202 ASP A N 1
ATOM 1639 C CA . ASP A 1 202 ? -9.423 6.487 18.365 1.00 90.62 202 ASP A CA 1
ATOM 1640 C C . ASP A 1 202 ? -8.119 7.298 18.192 1.00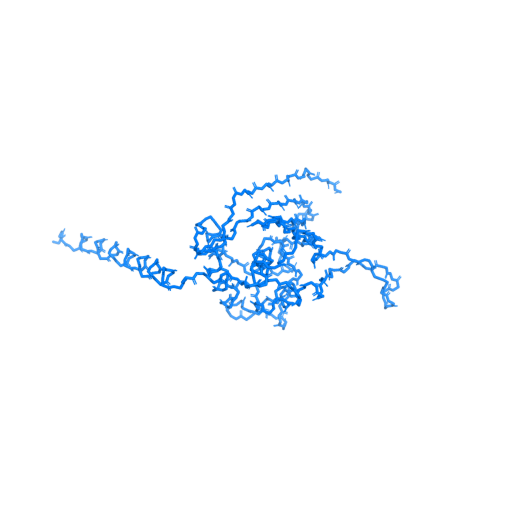 90.62 202 ASP A C 1
ATOM 1642 O O . ASP A 1 202 ? -8.169 8.527 18.098 1.00 90.62 202 ASP A O 1
ATOM 1646 N N . LEU A 1 203 ? -6.959 6.632 18.200 1.00 90.62 203 LEU A N 1
ATOM 1647 C CA . LEU A 1 203 ? -5.642 7.249 18.026 1.00 90.62 203 LEU A CA 1
ATOM 1648 C C . LEU A 1 203 ? -5.126 7.148 16.586 1.00 90.62 203 LEU A C 1
ATOM 1650 O O . LEU A 1 203 ? -4.240 7.908 16.212 1.00 90.62 203 LEU A O 1
ATOM 1654 N N . GLY A 1 204 ? -5.681 6.242 15.781 1.00 94.62 204 GLY A N 1
ATOM 1655 C CA . GLY A 1 204 ? -5.187 5.938 14.445 1.00 94.62 204 GLY A CA 1
ATOM 1656 C C . GLY A 1 204 ? -5.347 4.467 14.082 1.00 94.62 204 GLY A C 1
ATOM 1657 O O . GLY A 1 204 ? -6.004 3.685 14.778 1.00 94.62 204 GLY A O 1
ATOM 1658 N N . ILE A 1 205 ? -4.729 4.102 12.965 1.00 97.19 205 ILE A N 1
ATOM 1659 C CA . ILE A 1 205 ? -4.624 2.735 12.469 1.00 97.19 205 ILE A CA 1
ATOM 1660 C C . ILE A 1 205 ? -3.263 2.176 12.882 1.00 97.19 205 ILE A C 1
ATOM 1662 O O . ILE A 1 205 ? -2.232 2.788 12.616 1.00 97.19 205 ILE A O 1
ATOM 1666 N N . GLU A 1 206 ? -3.262 0.992 13.485 1.00 97.00 206 GLU A N 1
ATOM 1667 C CA . GLU A 1 206 ? -2.049 0.324 13.965 1.00 97.00 206 GLU A CA 1
ATOM 1668 C C . GLU A 1 206 ? -1.948 -1.080 13.385 1.00 97.00 206 GLU A C 1
ATOM 1670 O O . GLU A 1 206 ? -2.936 -1.821 13.357 1.00 97.00 206 GLU A O 1
ATOM 1675 N N . HIS A 1 207 ? -0.757 -1.483 12.950 1.00 97.38 207 HIS A N 1
ATOM 1676 C CA . HIS A 1 207 ? -0.475 -2.882 12.690 1.00 97.38 207 HIS A CA 1
ATOM 1677 C C . HIS A 1 207 ? -0.421 -3.644 14.017 1.00 97.38 207 HIS A C 1
ATOM 1679 O O . HIS A 1 207 ? 0.209 -3.244 14.990 1.00 97.38 207 HIS A O 1
ATOM 1685 N N . THR A 1 208 ? -1.061 -4.804 14.037 1.00 96.75 208 THR A N 1
ATOM 1686 C CA . THR A 1 208 ? -0.963 -5.764 15.144 1.00 96.75 208 THR A CA 1
ATOM 1687 C C . THR A 1 208 ? -0.045 -6.922 14.797 1.00 96.75 208 THR A C 1
ATOM 1689 O O . THR A 1 2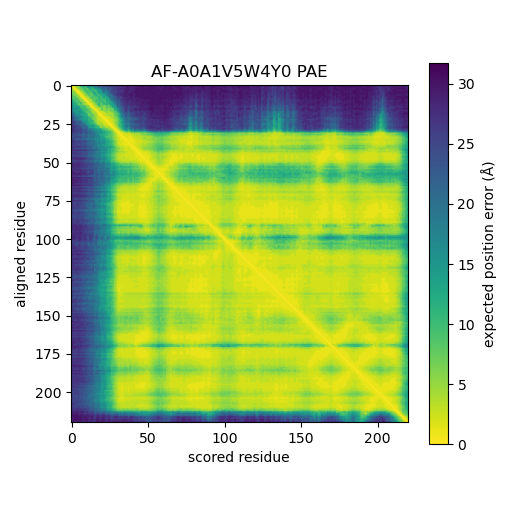08 ? 0.567 -7.531 15.674 1.00 96.75 208 THR A O 1
ATOM 1692 N N . LYS A 1 209 ? 0.046 -7.256 13.507 1.00 96.94 209 LYS A N 1
ATOM 1693 C CA . LYS A 1 209 ? 0.872 -8.352 13.019 1.00 96.94 209 LYS A CA 1
ATOM 1694 C C . LYS A 1 209 ? 1.265 -8.124 11.570 1.00 96.94 209 LYS A C 1
ATOM 1696 O O . LYS A 1 209 ? 0.407 -7.840 10.737 1.00 96.94 209 LYS A O 1
ATOM 1701 N N . ILE A 1 210 ? 2.542 -8.332 11.274 1.00 96.75 210 ILE A N 1
ATOM 1702 C CA . ILE A 1 210 ? 3.079 -8.425 9.915 1.00 96.75 210 ILE A CA 1
ATOM 1703 C C . ILE A 1 210 ? 3.535 -9.868 9.701 1.00 96.75 210 ILE A C 1
ATOM 1705 O O . ILE A 1 210 ? 4.166 -10.467 10.571 1.00 96.75 210 ILE A O 1
ATOM 1709 N N . ILE A 1 211 ? 3.161 -10.442 8.563 1.00 96.75 211 ILE A N 1
ATOM 1710 C CA . ILE A 1 211 ? 3.528 -11.792 8.150 1.00 96.75 211 ILE A CA 1
ATOM 1711 C C . ILE A 1 211 ? 4.160 -11.683 6.769 1.00 96.75 211 ILE A C 1
ATOM 1713 O O . ILE A 1 211 ? 3.478 -11.329 5.807 1.00 96.75 211 ILE A O 1
ATOM 1717 N N . ASP A 1 212 ? 5.447 -11.996 6.693 1.00 93.81 212 ASP A N 1
ATOM 1718 C CA . ASP A 1 212 ? 6.207 -12.047 5.451 1.00 93.81 212 ASP A CA 1
ATOM 1719 C C . ASP A 1 212 ? 6.345 -13.495 4.987 1.00 93.81 212 ASP A C 1
ATOM 1721 O O . ASP A 1 212 ? 6.726 -14.376 5.760 1.00 93.81 212 ASP A O 1
ATOM 1725 N N . TYR A 1 213 ? 6.050 -13.733 3.715 1.00 89.25 213 TYR A N 1
ATOM 1726 C CA . TYR A 1 213 ? 6.265 -15.009 3.051 1.00 89.25 213 TYR A CA 1
ATOM 1727 C C . TYR A 1 213 ? 7.391 -14.820 2.041 1.00 89.25 213 TYR A C 1
ATOM 1729 O O . TYR A 1 213 ? 7.263 -14.073 1.066 1.00 89.25 213 TYR A O 1
ATOM 1737 N N . SER A 1 214 ? 8.513 -15.482 2.297 1.00 73.50 214 SER A N 1
ATOM 1738 C CA . SER A 1 214 ? 9.624 -15.539 1.361 1.00 73.50 214 SER A CA 1
ATOM 1739 C C . SER A 1 214 ? 9.422 -16.696 0.390 1.00 73.50 214 SER A C 1
ATOM 1741 O O . SER A 1 214 ? 9.106 -17.820 0.781 1.00 73.50 214 SER A O 1
ATOM 1743 N N . PHE A 1 215 ? 9.643 -16.420 -0.890 1.00 70.44 215 PHE A N 1
ATOM 1744 C CA . PHE A 1 215 ? 9.741 -17.444 -1.918 1.00 70.44 215 PHE A CA 1
ATOM 1745 C C . PHE A 1 215 ? 11.200 -17.511 -2.370 1.00 70.44 215 PHE A C 1
ATOM 1747 O O . PHE A 1 215 ? 11.829 -16.487 -2.635 1.00 70.44 215 PHE A O 1
ATOM 1754 N N . THR A 1 216 ? 11.769 -18.713 -2.418 1.00 56.56 216 THR A N 1
ATOM 1755 C CA . THR A 1 216 ? 13.108 -18.930 -2.978 1.00 56.56 216 THR A CA 1
ATOM 1756 C C . THR A 1 216 ? 13.103 -18.617 -4.472 1.00 56.56 216 THR A C 1
ATOM 1758 O O . THR A 1 216 ? 12.152 -18.987 -5.161 1.00 56.56 216 THR A O 1
ATOM 1761 N N . GLU A 1 217 ? 14.152 -17.948 -4.966 1.00 54.03 217 GLU A N 1
ATOM 1762 C CA . GLU A 1 217 ? 14.313 -17.604 -6.384 1.00 54.03 217 GLU A CA 1
ATOM 1763 C C . GLU A 1 217 ? 14.056 -18.827 -7.276 1.00 54.03 217 GLU A C 1
ATOM 1765 O O . GLU A 1 217 ? 14.757 -19.836 -7.191 1.00 54.03 217 GLU A O 1
ATOM 1770 N N . ILE A 1 218 ? 13.053 -18.737 -8.151 1.00 48.41 218 ILE A N 1
ATOM 1771 C CA . ILE A 1 218 ? 12.939 -19.660 -9.277 1.00 48.41 218 ILE A CA 1
ATOM 1772 C C . ILE A 1 218 ? 13.865 -19.087 -10.344 1.00 48.41 218 ILE A C 1
ATOM 1774 O O . ILE A 1 218 ? 13.493 -18.155 -11.058 1.00 48.41 218 ILE A O 1
ATOM 1778 N N . GLY A 1 219 ? 15.097 -19.596 -10.389 1.00 41.56 219 GLY A N 1
ATOM 1779 C CA . GLY A 1 219 ? 16.024 -19.300 -11.475 1.00 41.56 219 GLY A CA 1
ATOM 1780 C C . GLY A 1 219 ? 15.363 -19.624 -12.815 1.00 41.56 219 GLY A C 1
ATOM 1781 O O . GLY A 1 219 ? 14.804 -20.710 -12.984 1.00 41.56 219 GLY A O 1
ATOM 1782 N N . ARG A 1 220 ? 15.387 -18.663 -13.738 1.00 37.19 220 ARG A N 1
ATOM 1783 C CA . ARG A 1 220 ? 15.229 -18.925 -15.169 1.00 37.19 220 ARG A CA 1
ATOM 1784 C C . ARG A 1 220 ? 16.602 -18.900 -15.807 1.00 37.19 220 ARG A C 1
ATOM 1786 O O . ARG A 1 220 ? 17.378 -17.992 -15.437 1.00 37.19 220 ARG A O 1
#

Solvent-accessible surface area (backbone atoms only — not comparable to full-atom values): 12222 Å² total; per-residue (Å²): 144,87,76,76,73,66,60,58,59,55,54,55,56,51,52,54,52,49,50,54,51,50,52,53,49,57,60,64,69,58,67,36,78,81,51,70,58,53,75,69,52,67,71,45,74,43,74,42,31,36,64,42,82,42,79,36,82,90,78,74,43,74,43,80,40,84,43,70,39,59,70,54,60,74,69,48,31,73,68,56,48,46,55,55,52,54,46,45,75,74,27,26,42,66,27,43,54,64,64,98,54,75,51,99,82,46,47,41,31,40,22,53,59,33,52,72,66,71,35,50,20,43,63,16,69,64,30,42,55,52,43,51,57,42,28,60,69,22,69,71,60,41,58,53,59,75,64,52,68,70,65,40,70,88,41,58,62,34,42,45,50,47,34,32,34,44,28,41,50,88,70,30,38,38,41,38,40,34,27,30,43,37,31,64,85,78,72,44,60,38,54,40,37,42,37,39,34,30,40,71,48,69,64,19,38,32,78,79,46,78,45,78,46,85,52,80,71,73,83,128

Nearest PDB structures (foldseek):
  3bb9-assembly1_A  TM=5.062E-01  e=6.123E-02  Shewanella frigidimarina NCIMB 400
  8uqf-assembly2_B  TM=7.294E-01  e=4.104E-01  synthetic construct
  1z1s-assembly1_A  TM=5.590E-01  e=1.662E+00  Pseudomonas aeruginosa PAO1
  3fgy-assembly1_B  TM=4.721E-01  e=1.859E+00  Paraburkholderia xenovorans LB400
  3ec9-assembly1_A  TM=4.187E-01  e=1.572E+00  Burkholderia thailandensis E264

Sequence (220 aa):
MKYVLVSIVFFVGIACNQRERKVANILRENKFVISEKWKMEEDTIYTVLYLEKKWDSELHDTLEKITVNDIYIQTASPEAKYILGYASILAGTDCWWQGEVPNSEFTNLQCLLLSSLDMGCQCSKKHIDTLMYAFSSDSVLLSTIQTCTPIPYSATYHNTCDYISIEKKKSNYILHIKARTINMRKQTQTPWEKRIIFTVTDLGIEHTKIIDYSFTEIGR

Mean predicted aligned error: 8.98 Å